Protein AF-A0A1N7SMQ8-F1 (afdb_monomer_lite)

pLDDT: mean 79.21, std 12.79, range [33.66, 93.81]

Sequence (237 aa):
MFRQLYGSLVPAALRGPVLVDKTGIPRYWSAIWSATSIAQLASSTLTQKLRYVENLYQHADNLLGANALDDALSGFDDEALAAILESWFISIRNQPAVTSADENRWQTGLGFVTDVITWLSSARSADDRLRHIEERLHRLSSLYSQLHVRRSAAVEAVRSLPASTVEALYALLDPECPKNPFLRMKTRWRVYVAFVLMLHQGLRRGEILLLPADAVKSAYDHKLKRGRFRKRKIKHV

Radius of gyration: 25.21 Å; chains: 1; bounding box: 59×43×75 Å

Structure (mmCIF, N/CA/C/O backbone):
data_AF-A0A1N7SMQ8-F1
#
_entry.id   AF-A0A1N7SMQ8-F1
#
loop_
_atom_site.group_PDB
_atom_site.id
_atom_site.type_symbol
_atom_site.label_atom_id
_atom_site.label_alt_id
_atom_site.label_comp_id
_atom_site.label_asym_id
_atom_site.label_entity_id
_atom_site.label_seq_id
_atom_site.pdbx_PDB_ins_code
_atom_site.Cartn_x
_atom_site.Cartn_y
_atom_site.Cartn_z
_atom_site.occupancy
_atom_site.B_iso_or_equiv
_atom_site.auth_seq_id
_atom_site.auth_comp_id
_atom_site.auth_asym_id
_atom_site.auth_atom_id
_atom_site.pdbx_PDB_model_num
ATOM 1 N N . MET A 1 1 ? 2.513 -10.605 11.963 1.00 74.31 1 MET A N 1
ATOM 2 C CA . MET A 1 1 ? 3.290 -11.427 11.027 1.00 74.31 1 MET A CA 1
ATOM 3 C C . MET A 1 1 ? 2.493 -11.589 9.742 1.00 74.31 1 MET A C 1
ATOM 5 O O . MET A 1 1 ? 1.294 -11.823 9.790 1.00 74.31 1 MET A O 1
ATOM 9 N N . PHE A 1 2 ? 3.142 -11.465 8.591 1.00 73.94 2 PHE A N 1
ATOM 10 C CA . PHE A 1 2 ? 2.514 -11.651 7.283 1.00 73.94 2 PHE A CA 1
ATOM 11 C C . PHE A 1 2 ? 2.449 -13.135 6.890 1.00 73.94 2 PHE A C 1
ATOM 13 O O . PHE A 1 2 ? 3.461 -13.835 6.960 1.00 73.94 2 PHE A O 1
ATOM 20 N N . ARG A 1 3 ? 1.287 -13.618 6.435 1.00 77.38 3 ARG A N 1
ATOM 21 C CA . ARG A 1 3 ? 1.115 -14.972 5.878 1.00 77.38 3 ARG A CA 1
ATOM 22 C C . ARG A 1 3 ? 0.359 -14.924 4.555 1.00 77.38 3 ARG A C 1
ATOM 24 O O . ARG A 1 3 ? -0.508 -14.083 4.360 1.00 77.38 3 ARG A O 1
ATOM 31 N N . GLN A 1 4 ? 0.682 -15.833 3.640 1.00 76.62 4 GLN A N 1
ATOM 32 C CA . GLN A 1 4 ? -0.069 -16.003 2.397 1.00 76.62 4 GLN A CA 1
ATOM 33 C C . GLN A 1 4 ? -0.992 -17.216 2.506 1.00 76.62 4 GLN A C 1
ATOM 35 O O . GLN A 1 4 ? -0.535 -18.326 2.774 1.00 76.62 4 GLN A O 1
ATOM 40 N N . LEU A 1 5 ? -2.288 -17.002 2.287 1.00 72.81 5 LEU A N 1
ATOM 41 C CA . LEU A 1 5 ? -3.297 -18.054 2.283 1.00 72.81 5 LEU A CA 1
ATOM 42 C C . LEU A 1 5 ? -3.593 -18.483 0.841 1.00 72.81 5 LEU A C 1
ATOM 44 O O . LEU A 1 5 ? -4.250 -17.762 0.095 1.00 72.81 5 LEU A O 1
ATOM 48 N N . TYR A 1 6 ? -3.127 -19.674 0.455 1.00 70.31 6 TYR A N 1
ATOM 49 C CA . TYR A 1 6 ? -3.408 -20.288 -0.856 1.00 70.31 6 TYR A CA 1
ATOM 50 C C . TYR A 1 6 ? -4.054 -21.678 -0.755 1.00 70.31 6 TYR A C 1
ATOM 52 O O . TYR A 1 6 ? -4.112 -22.408 -1.742 1.00 70.31 6 TYR A O 1
ATOM 60 N N . GLY A 1 7 ? -4.534 -22.065 0.430 1.00 72.31 7 GLY A N 1
ATOM 61 C CA . GLY A 1 7 ? -5.154 -23.373 0.639 1.00 72.31 7 GLY A CA 1
ATOM 62 C C . GLY A 1 7 ? -6.396 -23.575 -0.235 1.00 72.31 7 GLY A C 1
ATOM 63 O O . GLY A 1 7 ? -7.179 -22.649 -0.450 1.00 72.31 7 GLY A O 1
ATOM 64 N N . SER A 1 8 ? -6.608 -24.807 -0.702 1.00 70.19 8 SER A N 1
ATOM 65 C CA . SER A 1 8 ? -7.802 -25.192 -1.471 1.00 70.19 8 SER A CA 1
ATOM 66 C C . SER A 1 8 ? -9.100 -24.946 -0.695 1.00 70.19 8 SER A C 1
ATOM 68 O O . SER A 1 8 ? -10.098 -24.555 -1.297 1.00 70.19 8 SER A O 1
ATOM 70 N N . LEU A 1 9 ? -9.046 -25.088 0.633 1.00 74.88 9 LEU A N 1
ATOM 71 C CA . LEU A 1 9 ? -10.142 -24.853 1.579 1.00 74.88 9 LEU A CA 1
ATOM 72 C C . LEU A 1 9 ? -10.439 -23.365 1.841 1.00 74.88 9 LEU A C 1
ATOM 74 O O . LEU A 1 9 ? -11.453 -23.050 2.454 1.00 74.88 9 LEU A O 1
ATOM 78 N N . VAL A 1 10 ? -9.577 -22.443 1.398 1.00 69.12 10 VAL A N 1
ATOM 79 C CA . VAL A 1 10 ? -9.784 -21.001 1.596 1.00 69.12 10 VAL A CA 1
ATOM 80 C C . VAL A 1 10 ? -10.648 -20.461 0.450 1.00 69.12 10 VAL A C 1
ATOM 82 O O . VAL A 1 10 ? -10.268 -20.648 -0.718 1.00 69.12 10 VAL A O 1
ATOM 85 N N . PRO A 1 11 ? -11.780 -19.783 0.741 1.00 71.62 11 PRO A N 1
ATOM 86 C CA . PRO A 1 11 ? -12.604 -19.134 -0.274 1.00 71.62 11 PRO A CA 1
ATOM 87 C C . PRO A 1 11 ? -11.766 -18.216 -1.160 1.00 71.62 11 PRO A C 1
ATOM 89 O O . PRO A 1 11 ? -10.884 -17.519 -0.665 1.00 71.62 11 PRO A O 1
ATOM 92 N N . ALA A 1 12 ? -12.045 -18.183 -2.466 1.00 68.75 12 ALA A N 1
ATOM 93 C CA . ALA A 1 12 ? -11.230 -17.434 -3.426 1.00 68.75 12 ALA A CA 1
ATOM 94 C C . ALA A 1 12 ? -11.069 -15.946 -3.058 1.00 68.75 12 ALA A C 1
ATOM 96 O O . ALA A 1 12 ? -9.992 -15.394 -3.249 1.00 68.75 12 ALA A O 1
ATOM 97 N N . ALA A 1 13 ? -12.099 -15.338 -2.461 1.00 64.12 13 ALA A N 1
ATOM 98 C CA . ALA A 1 13 ? -12.085 -13.951 -1.991 1.00 64.12 13 ALA A CA 1
ATOM 99 C C . ALA A 1 13 ? -11.124 -13.689 -0.813 1.00 64.12 13 ALA A C 1
ATOM 101 O O . ALA A 1 13 ? -10.719 -12.554 -0.598 1.00 64.12 13 ALA A O 1
ATOM 102 N N . LEU A 1 14 ? -10.751 -14.729 -0.062 1.00 65.19 14 LEU A N 1
ATOM 103 C CA . LEU A 1 14 ? -9.830 -14.659 1.079 1.00 65.19 14 LEU A CA 1
ATOM 104 C C . LEU A 1 14 ? -8.446 -15.232 0.743 1.00 65.19 14 LEU A C 1
ATOM 106 O O . LEU A 1 14 ? -7.568 -15.295 1.606 1.00 65.19 14 LEU A O 1
ATOM 110 N N . ARG A 1 15 ? -8.235 -15.677 -0.505 1.00 72.94 15 ARG A N 1
ATOM 111 C CA . ARG A 1 15 ? -6.923 -16.131 -0.965 1.00 72.94 15 ARG A CA 1
ATOM 112 C C . ARG A 1 15 ? -6.041 -14.925 -1.206 1.00 72.94 15 ARG A C 1
ATOM 114 O O . ARG A 1 15 ? -6.338 -14.077 -2.043 1.00 72.94 15 ARG A O 1
ATOM 121 N N . GLY A 1 16 ? -4.920 -14.882 -0.508 1.00 74.44 16 GLY A N 1
ATOM 122 C CA . GLY A 1 16 ? -4.024 -13.751 -0.597 1.00 74.44 16 GLY A CA 1
ATOM 123 C C . GLY A 1 16 ? -3.249 -13.501 0.685 1.00 74.44 16 GLY A C 1
ATOM 124 O O . GLY A 1 16 ? -3.189 -14.354 1.575 1.00 74.44 16 GLY A O 1
ATOM 125 N N . PRO A 1 17 ? -2.581 -12.348 0.747 1.00 78.38 17 PRO A N 1
ATOM 126 C CA . PRO A 1 17 ? -1.840 -11.948 1.923 1.00 78.38 17 PRO A CA 1
ATOM 127 C C . PRO A 1 17 ? -2.777 -11.565 3.071 1.00 78.38 17 PRO A C 1
ATOM 129 O O . PRO A 1 17 ? -3.680 -10.756 2.894 1.00 78.38 17 PRO A O 1
ATOM 132 N N . VAL A 1 18 ? -2.522 -12.119 4.253 1.00 84.19 18 VAL A N 1
ATOM 133 C CA . VAL A 1 18 ? -3.256 -11.846 5.490 1.00 84.19 18 VAL A CA 1
ATOM 134 C C . VAL A 1 18 ? -2.265 -11.496 6.593 1.00 84.19 18 VAL A C 1
ATOM 136 O O . VAL A 1 18 ? -1.187 -12.092 6.706 1.00 84.19 18 VAL A O 1
ATOM 139 N N . LEU A 1 19 ? -2.631 -10.515 7.415 1.00 85.56 19 LEU A N 1
ATOM 140 C CA . LEU A 1 19 ? -1.896 -10.200 8.630 1.00 85.56 19 LEU A CA 1
ATOM 141 C C . LEU A 1 19 ? -2.414 -11.053 9.774 1.00 85.56 19 LEU A C 1
ATOM 143 O O . LEU A 1 19 ? -3.606 -11.063 10.067 1.00 85.56 19 LEU A O 1
ATOM 147 N N . VAL A 1 20 ? -1.491 -11.739 10.432 1.00 84.81 20 VAL A N 1
ATOM 148 C CA . VAL A 1 20 ? -1.745 -12.461 11.673 1.00 84.81 20 VAL A CA 1
ATOM 149 C C . VAL A 1 20 ? -1.005 -11.798 12.831 1.00 84.81 20 VAL A C 1
ATOM 151 O O . VAL A 1 20 ? -0.041 -11.052 12.633 1.00 84.81 20 VAL A O 1
ATOM 154 N N . ASP A 1 21 ? -1.455 -12.036 14.048 1.00 80.88 21 ASP A N 1
ATOM 155 C CA . ASP A 1 21 ? -0.776 -11.635 15.272 1.00 80.88 21 ASP A CA 1
ATOM 156 C C . ASP A 1 21 ? 0.450 -12.541 15.555 1.00 80.88 21 ASP A C 1
ATOM 158 O O . ASP A 1 21 ? 0.959 -13.244 14.673 1.00 80.88 21 ASP A O 1
ATOM 162 N N . LYS A 1 22 ? 0.975 -12.498 16.787 1.00 77.56 22 LYS A N 1
ATOM 163 C CA . LYS A 1 22 ? 2.089 -13.362 17.218 1.00 77.56 22 LYS A CA 1
ATOM 164 C C . LYS A 1 22 ? 1.662 -14.821 17.435 1.00 77.56 22 LYS A C 1
ATOM 166 O O . LYS A 1 22 ? 2.514 -15.702 17.369 1.00 77.56 22 LYS A O 1
ATOM 171 N N . THR A 1 23 ? 0.376 -15.076 17.674 1.00 79.31 23 THR A N 1
ATOM 172 C CA . THR A 1 23 ? -0.181 -16.417 17.912 1.00 79.31 23 THR A CA 1
ATOM 173 C C . THR A 1 23 ? -0.645 -17.110 16.625 1.00 79.31 23 THR A C 1
ATOM 175 O O . THR A 1 23 ? -0.899 -18.312 16.615 1.00 79.31 23 THR A O 1
ATOM 178 N N . GLY A 1 24 ? -0.666 -16.386 15.502 1.00 78.12 24 GLY A N 1
ATOM 179 C CA . GLY A 1 24 ? -1.089 -16.886 14.196 1.00 78.12 24 GLY A CA 1
ATOM 180 C C . GLY A 1 24 ? -2.563 -16.627 13.880 1.00 78.12 24 GLY A C 1
ATOM 181 O O . GLY A 1 24 ? -3.038 -17.104 12.847 1.00 78.12 24 GLY A O 1
ATOM 182 N N . ILE A 1 25 ? -3.263 -15.862 14.718 1.00 81.19 25 ILE A N 1
ATOM 183 C CA . ILE A 1 25 ? -4.655 -15.453 14.534 1.00 81.19 25 ILE A CA 1
ATOM 184 C C . ILE A 1 25 ? -4.703 -14.232 13.604 1.00 81.19 25 ILE A C 1
ATOM 186 O O . ILE A 1 25 ? -3.925 -13.295 13.793 1.00 81.19 25 ILE A O 1
ATOM 190 N N . PRO A 1 26 ? -5.583 -14.202 12.586 1.00 84.69 26 PRO A N 1
ATOM 191 C CA . PRO A 1 26 ? -5.756 -13.029 11.734 1.00 84.69 26 PRO A CA 1
ATOM 192 C C . PRO A 1 26 ? -6.113 -11.775 12.536 1.00 84.69 26 PRO A C 1
ATOM 194 O O . PRO A 1 26 ? -7.022 -11.807 13.361 1.00 84.69 26 PRO A O 1
ATOM 197 N N . ARG A 1 27 ? -5.440 -10.656 12.252 1.00 88.12 27 ARG A N 1
ATOM 198 C CA . ARG A 1 27 ? -5.813 -9.359 12.829 1.00 88.12 27 ARG A CA 1
ATOM 199 C C . ARG A 1 27 ? -7.117 -8.894 12.207 1.00 88.12 27 ARG A C 1
ATOM 201 O O . ARG A 1 27 ? -7.185 -8.708 10.986 1.00 88.12 27 ARG A O 1
ATOM 208 N N . TYR A 1 28 ? -8.134 -8.731 13.040 1.00 87.38 28 TYR A N 1
ATOM 209 C CA . TYR A 1 28 ? -9.525 -8.670 12.610 1.00 87.38 28 TYR A CA 1
ATOM 210 C C . TYR A 1 28 ? -9.786 -7.512 11.640 1.00 87.38 28 TYR A C 1
ATOM 212 O O . TYR A 1 28 ? -10.188 -7.745 10.495 1.00 87.38 28 TYR A O 1
ATOM 220 N N . TRP A 1 29 ? -9.465 -6.279 12.042 1.00 90.06 29 TRP A N 1
ATOM 221 C CA . TRP A 1 29 ? -9.737 -5.104 11.211 1.00 90.06 29 TRP A CA 1
ATOM 222 C C . TRP A 1 29 ? -8.896 -5.068 9.943 1.00 90.06 29 TRP A C 1
ATOM 224 O O . TRP A 1 29 ? -9.390 -4.686 8.883 1.00 90.06 29 TRP A O 1
ATOM 234 N N . SER A 1 30 ? -7.658 -5.559 10.007 1.00 90.00 30 SER A N 1
ATOM 235 C CA . SER A 1 30 ? -6.821 -5.695 8.815 1.00 90.00 30 SER A CA 1
ATOM 236 C C . SER A 1 30 ? -7.413 -6.652 7.777 1.00 90.00 30 SER A C 1
ATOM 238 O O . SER A 1 30 ? -7.357 -6.370 6.580 1.00 90.00 30 SER A O 1
ATOM 240 N N . ALA A 1 31 ? -8.001 -7.767 8.226 1.00 87.25 31 ALA A N 1
ATOM 241 C CA . ALA A 1 31 ? -8.581 -8.769 7.346 1.00 87.25 31 ALA A CA 1
ATOM 242 C C . ALA A 1 31 ? -9.829 -8.205 6.663 1.00 87.25 31 ALA A C 1
ATOM 244 O O . ALA A 1 31 ? -9.948 -8.300 5.440 1.00 87.25 31 ALA A O 1
ATOM 245 N N . ILE A 1 32 ? -10.694 -7.533 7.429 1.00 86.38 32 ILE A N 1
ATOM 246 C CA . ILE A 1 32 ? -11.883 -6.854 6.903 1.00 86.38 32 ILE A CA 1
ATOM 247 C C . ILE A 1 32 ? -11.481 -5.795 5.884 1.00 86.38 32 ILE A C 1
ATOM 249 O O . ILE A 1 32 ? -11.901 -5.881 4.735 1.00 86.38 32 ILE A O 1
ATOM 253 N N . TRP A 1 33 ? -10.607 -4.860 6.258 1.00 88.62 33 TRP A N 1
ATOM 254 C CA . TRP A 1 33 ? -10.174 -3.785 5.366 1.00 88.62 33 TRP A CA 1
ATOM 255 C C . TRP A 1 33 ? -9.516 -4.309 4.085 1.00 88.62 33 TRP A C 1
ATOM 257 O O . TRP A 1 33 ? -9.747 -3.780 2.996 1.00 88.62 33 TRP A O 1
ATOM 267 N N . SER A 1 34 ? -8.737 -5.392 4.184 1.00 86.06 34 SER A N 1
ATOM 268 C CA . SER A 1 34 ? -8.129 -6.027 3.013 1.00 86.06 34 SER A CA 1
ATOM 269 C C . SER A 1 34 ? -9.167 -6.598 2.042 1.00 86.06 34 SER A C 1
ATOM 271 O O . SER A 1 34 ? -8.987 -6.497 0.827 1.00 86.06 34 SER A O 1
ATOM 273 N N . ALA A 1 35 ? -10.265 -7.145 2.571 1.00 83.50 35 ALA A N 1
ATOM 274 C CA . ALA A 1 35 ? -11.340 -7.752 1.799 1.00 83.50 35 ALA A CA 1
ATOM 275 C C . ALA A 1 35 ? -12.339 -6.723 1.245 1.00 83.50 35 ALA A C 1
ATOM 277 O O . ALA A 1 35 ? -12.931 -6.962 0.194 1.00 83.50 35 ALA A O 1
ATOM 278 N N . THR A 1 36 ? -12.530 -5.588 1.922 1.00 81.50 36 THR A N 1
ATOM 279 C CA . THR A 1 36 ? -13.536 -4.583 1.549 1.00 81.50 36 THR A CA 1
ATOM 280 C C . THR A 1 36 ? -12.944 -3.407 0.777 1.00 81.50 36 THR A C 1
ATOM 282 O O . THR A 1 36 ? -13.426 -3.087 -0.307 1.00 81.50 36 THR A O 1
ATOM 285 N N . SER A 1 37 ? -11.884 -2.779 1.290 1.00 78.88 37 SER A N 1
ATOM 286 C CA . SER A 1 37 ? -11.396 -1.490 0.778 1.00 78.88 37 SER A CA 1
ATOM 287 C C . SER A 1 37 ? -10.322 -1.626 -0.299 1.00 78.88 37 SER A C 1
ATOM 289 O O . SER A 1 37 ? -10.191 -0.757 -1.160 1.00 78.88 37 SER A O 1
ATOM 291 N N . ILE A 1 38 ? -9.528 -2.702 -0.276 1.00 79.19 38 ILE A N 1
ATOM 292 C CA . ILE A 1 38 ? -8.347 -2.831 -1.152 1.00 79.19 38 ILE A CA 1
ATOM 293 C C . ILE A 1 38 ? -8.253 -4.150 -1.928 1.00 79.19 38 ILE A C 1
ATOM 295 O O . ILE A 1 38 ? -7.223 -4.418 -2.550 1.00 79.19 38 ILE A O 1
ATOM 299 N N . ALA A 1 39 ? -9.327 -4.940 -1.969 1.00 77.25 39 ALA A N 1
ATOM 300 C CA . ALA A 1 39 ? -9.352 -6.244 -2.637 1.00 77.25 39 ALA A CA 1
ATOM 301 C C . ALA A 1 39 ? -9.046 -6.186 -4.147 1.00 77.25 39 ALA A C 1
ATOM 303 O O . ALA A 1 39 ? -8.534 -7.148 -4.713 1.00 77.25 39 ALA A O 1
ATOM 304 N N . GLN A 1 40 ? -9.322 -5.055 -4.806 1.00 79.19 40 GLN A N 1
ATOM 305 C CA . GLN A 1 40 ? -9.076 -4.874 -6.244 1.00 79.19 40 GLN A CA 1
ATOM 306 C C . GLN A 1 40 ? -7.625 -4.492 -6.583 1.00 79.19 40 GLN A C 1
ATOM 308 O O . GLN A 1 40 ? -7.261 -4.414 -7.758 1.00 79.19 40 GLN A O 1
ATOM 313 N N . LEU A 1 41 ? -6.779 -4.217 -5.583 1.00 80.06 41 LEU A N 1
ATOM 314 C CA . LEU A 1 41 ? -5.391 -3.840 -5.833 1.00 80.06 41 LEU A CA 1
ATOM 315 C C . LEU A 1 41 ? -4.567 -5.038 -6.316 1.00 80.06 41 LEU A C 1
ATOM 317 O O . LEU A 1 41 ? -4.769 -6.179 -5.906 1.00 80.06 41 LEU A O 1
ATOM 321 N N . ALA A 1 42 ? -3.555 -4.758 -7.142 1.00 78.62 42 ALA A N 1
ATOM 322 C CA . ALA A 1 42 ? -2.567 -5.762 -7.518 1.00 78.62 42 ALA A CA 1
ATOM 323 C C . ALA A 1 42 ? -1.910 -6.372 -6.265 1.00 78.62 42 ALA A C 1
ATOM 325 O O . ALA A 1 42 ? -1.602 -5.660 -5.305 1.00 78.62 42 ALA A O 1
ATOM 326 N N . SER A 1 43 ? -1.627 -7.679 -6.285 1.00 77.75 43 SER A N 1
ATOM 327 C CA . SER A 1 43 ? -1.150 -8.417 -5.104 1.00 77.75 43 SER A CA 1
ATOM 328 C C . SER A 1 43 ? 0.131 -7.841 -4.485 1.00 77.75 43 SER A C 1
ATOM 330 O O . SER A 1 43 ? 0.322 -7.917 -3.271 1.00 77.75 43 SER A O 1
ATOM 332 N N . SER A 1 44 ? 1.007 -7.237 -5.295 1.00 80.38 44 SER A N 1
ATOM 333 C CA . SER A 1 44 ? 2.216 -6.549 -4.826 1.00 80.38 44 SER A CA 1
ATOM 334 C C . SER A 1 44 ? 1.894 -5.276 -4.037 1.00 80.38 44 SER A C 1
ATOM 336 O O . SER A 1 44 ? 2.454 -5.066 -2.963 1.00 80.38 44 SER A O 1
ATOM 338 N N . THR A 1 45 ? 0.962 -4.458 -4.526 1.00 82.75 45 THR A N 1
ATOM 339 C CA . THR A 1 45 ? 0.492 -3.245 -3.844 1.00 82.75 45 THR A CA 1
ATOM 340 C C . THR A 1 45 ? -0.266 -3.592 -2.566 1.00 82.75 45 THR A C 1
ATOM 342 O O . THR A 1 45 ? -0.021 -2.975 -1.532 1.00 82.75 45 THR A O 1
ATOM 345 N N . LEU A 1 46 ? -1.123 -4.618 -2.611 1.00 85.00 46 LEU A N 1
ATOM 346 C CA . LEU A 1 46 ? -1.817 -5.155 -1.439 1.00 85.00 46 LEU A CA 1
ATOM 347 C C . LEU A 1 46 ? -0.815 -5.587 -0.358 1.00 85.00 46 LEU A C 1
ATOM 349 O O . LEU A 1 46 ? -0.906 -5.163 0.789 1.00 85.00 46 LEU A O 1
ATOM 353 N N . THR A 1 47 ? 0.203 -6.361 -0.748 1.00 86.00 47 THR A N 1
ATOM 354 C CA . THR A 1 47 ? 1.278 -6.802 0.153 1.00 86.00 47 THR A CA 1
ATOM 355 C C . THR A 1 47 ? 2.015 -5.623 0.782 1.00 86.00 47 THR A C 1
ATOM 357 O O . THR A 1 47 ? 2.283 -5.628 1.981 1.00 86.00 47 THR A O 1
ATOM 360 N N . GLN A 1 48 ? 2.347 -4.603 -0.011 1.00 87.69 48 GLN A N 1
ATOM 361 C CA . GLN A 1 48 ? 3.040 -3.419 0.486 1.00 87.69 48 GLN A CA 1
ATOM 362 C C . GLN A 1 48 ? 2.183 -2.631 1.482 1.00 87.69 48 GLN A C 1
ATOM 364 O O . GLN A 1 48 ? 2.684 -2.272 2.546 1.00 87.69 48 GLN A O 1
ATOM 369 N N . LYS A 1 49 ? 0.895 -2.415 1.183 1.00 89.94 49 LYS A N 1
ATOM 370 C CA . LYS A 1 49 ? -0.025 -1.739 2.104 1.00 89.94 49 LYS A CA 1
ATOM 371 C C . LYS A 1 49 ? -0.183 -2.507 3.414 1.00 89.94 49 LYS A C 1
ATOM 373 O O . LYS A 1 49 ? -0.044 -1.915 4.478 1.00 89.94 49 LYS A O 1
ATOM 378 N N . LEU A 1 50 ? -0.379 -3.824 3.350 1.00 89.19 50 LEU A N 1
ATOM 379 C CA . LEU A 1 50 ? -0.482 -4.658 4.549 1.00 89.19 50 LEU A CA 1
ATOM 380 C C . LEU A 1 50 ? 0.794 -4.625 5.396 1.00 89.19 50 LEU A C 1
ATOM 382 O O . LEU A 1 50 ? 0.701 -4.602 6.614 1.00 89.19 50 LEU A O 1
ATOM 386 N N . ARG A 1 51 ? 1.987 -4.541 4.796 1.00 89.81 51 ARG A N 1
ATOM 387 C CA . ARG A 1 51 ? 3.229 -4.349 5.569 1.00 89.81 51 ARG A CA 1
ATOM 388 C C . ARG A 1 51 ? 3.262 -3.017 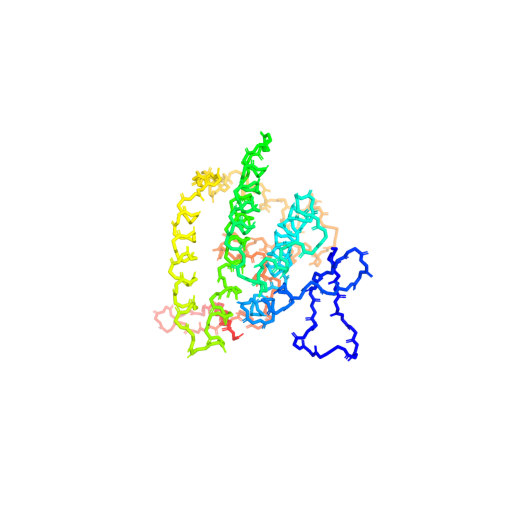6.321 1.00 89.81 51 ARG A C 1
ATOM 390 O O . ARG A 1 51 ? 3.802 -2.955 7.421 1.00 89.81 51 ARG A O 1
ATOM 397 N N . TYR A 1 52 ? 2.703 -1.953 5.748 1.00 91.81 52 TYR A N 1
ATOM 398 C CA . TYR A 1 52 ? 2.592 -0.668 6.439 1.00 91.81 52 TYR A CA 1
ATOM 399 C C . TYR A 1 52 ? 1.597 -0.731 7.598 1.00 91.81 52 TYR A C 1
ATOM 401 O O . TYR A 1 52 ? 1.918 -0.273 8.691 1.00 91.81 52 TYR A O 1
ATOM 409 N N . VAL A 1 53 ? 0.446 -1.373 7.389 1.00 92.69 53 VAL A N 1
ATOM 410 C CA . VAL A 1 53 ? -0.545 -1.610 8.450 1.00 92.69 53 VAL A CA 1
ATOM 411 C C . VAL A 1 53 ? 0.025 -2.518 9.547 1.00 92.69 53 VAL A C 1
ATOM 413 O O . VAL A 1 53 ? -0.171 -2.261 10.727 1.00 92.69 53 VAL A O 1
ATOM 416 N N . GLU A 1 54 ? 0.807 -3.541 9.197 1.00 91.62 54 GLU A N 1
ATOM 417 C CA . GLU A 1 54 ? 1.499 -4.388 10.175 1.00 91.62 54 GLU A CA 1
ATOM 418 C C . GLU A 1 54 ? 2.446 -3.586 11.069 1.00 91.62 54 GLU A C 1
ATOM 420 O O . GLU A 1 54 ? 2.509 -3.835 12.272 1.00 91.62 54 GLU A O 1
ATOM 425 N N . ASN A 1 55 ? 3.168 -2.621 10.497 1.00 92.25 55 ASN A N 1
ATOM 426 C CA . ASN A 1 55 ? 4.045 -1.749 11.267 1.00 92.25 55 ASN A CA 1
ATOM 427 C C . ASN A 1 55 ? 3.260 -0.890 12.269 1.00 92.25 55 ASN A C 1
ATOM 429 O O . ASN A 1 55 ? 3.703 -0.752 13.405 1.00 92.25 55 ASN A O 1
ATOM 433 N N . LEU A 1 56 ? 2.089 -0.380 11.875 1.00 93.69 56 LEU A N 1
ATOM 434 C CA . LEU A 1 56 ? 1.183 0.331 12.778 1.00 93.69 56 LEU A CA 1
ATOM 435 C C . LEU A 1 56 ? 0.700 -0.581 13.919 1.00 93.69 56 LEU A C 1
ATOM 437 O O . LEU 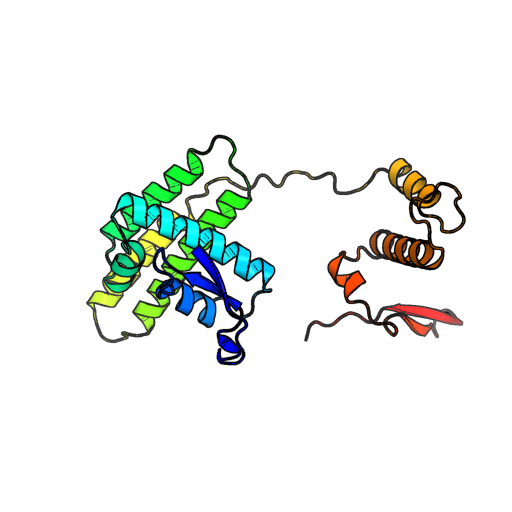A 1 56 ? 0.792 -0.198 15.080 1.00 93.69 56 LEU A O 1
ATOM 441 N N . TYR A 1 57 ? 0.268 -1.809 13.615 1.00 93.00 57 TYR A N 1
ATOM 442 C CA . TYR A 1 57 ? -0.129 -2.777 14.644 1.00 93.00 57 TYR A CA 1
ATOM 443 C C . TYR A 1 57 ? 0.998 -3.098 15.624 1.00 93.00 57 TYR A C 1
ATOM 445 O O . TYR A 1 57 ? 0.772 -3.142 16.826 1.00 93.00 57 TYR A O 1
ATOM 453 N N . GLN A 1 58 ? 2.215 -3.326 15.125 1.00 92.19 58 GLN A N 1
ATOM 454 C CA . GLN A 1 58 ? 3.370 -3.581 15.986 1.00 92.19 58 GLN A CA 1
ATOM 455 C C . GLN A 1 58 ? 3.695 -2.373 16.870 1.00 92.19 58 GLN A C 1
ATOM 457 O O . GLN A 1 58 ? 4.053 -2.553 18.030 1.00 92.19 58 GLN A O 1
ATOM 462 N N . HIS A 1 59 ? 3.567 -1.154 16.338 1.00 93.81 59 HIS A N 1
ATOM 463 C CA . HIS A 1 59 ? 3.767 0.071 17.112 1.00 93.81 59 HIS A CA 1
ATOM 464 C C . HIS A 1 59 ? 2.721 0.209 18.220 1.00 93.81 59 HIS A C 1
ATOM 466 O O . HIS A 1 59 ? 3.088 0.427 19.371 1.00 93.81 59 HIS A O 1
ATOM 472 N N . ALA A 1 60 ? 1.443 0.010 17.893 1.00 93.19 60 ALA A N 1
ATOM 473 C CA . ALA A 1 60 ? 0.351 0.032 18.862 1.00 93.19 60 ALA A CA 1
ATOM 474 C C . ALA A 1 60 ? 0.534 -1.031 19.955 1.00 93.19 60 ALA A C 1
ATOM 476 O O . ALA A 1 60 ? 0.441 -0.711 21.139 1.00 93.19 60 ALA A O 1
ATOM 477 N N . ASP A 1 61 ? 0.885 -2.261 19.559 1.00 92.06 61 ASP A N 1
ATOM 478 C CA . ASP A 1 61 ? 1.121 -3.366 20.491 1.00 92.06 61 ASP A CA 1
ATOM 479 C C . ASP A 1 61 ? 2.265 -3.063 21.475 1.00 92.06 61 ASP A C 1
ATOM 481 O O . ASP A 1 61 ? 2.215 -3.462 22.637 1.00 92.06 61 ASP A O 1
ATOM 485 N N . ASN A 1 62 ? 3.307 -2.364 21.016 1.00 92.12 62 ASN A N 1
ATOM 486 C CA . ASN A 1 62 ? 4.437 -1.969 21.857 1.00 92.12 62 ASN A CA 1
ATOM 487 C C . ASN A 1 62 ? 4.110 -0.779 22.775 1.00 92.12 62 ASN A C 1
ATOM 489 O O . ASN A 1 62 ? 4.744 -0.641 23.818 1.00 92.12 62 ASN A O 1
ATOM 493 N N . LEU A 1 63 ? 3.171 0.087 22.379 1.00 92.06 63 LEU A N 1
ATOM 494 C CA . LEU A 1 63 ? 2.817 1.300 23.117 1.00 92.06 63 LEU A CA 1
ATOM 495 C C . LEU A 1 63 ? 1.809 1.026 24.239 1.00 92.06 63 LEU A C 1
ATOM 497 O O . LEU A 1 63 ? 2.020 1.468 25.364 1.00 92.06 63 LEU A O 1
ATOM 501 N N . LEU A 1 64 ? 0.717 0.323 23.924 1.00 90.81 64 LEU A N 1
ATOM 502 C CA . LEU A 1 64 ? -0.439 0.150 24.817 1.00 90.81 64 LEU A CA 1
ATOM 503 C C . LEU A 1 64 ? -0.704 -1.318 25.195 1.00 90.81 64 LEU A C 1
ATOM 505 O O . LEU A 1 64 ? -1.565 -1.591 26.026 1.00 90.81 64 LEU A O 1
ATOM 509 N N . GLY A 1 65 ? 0.050 -2.265 24.629 1.00 89.50 65 GLY A N 1
ATOM 510 C CA . GLY A 1 65 ? -0.105 -3.697 24.882 1.00 89.50 65 GLY A CA 1
ATOM 511 C C . GLY A 1 65 ? -0.786 -4.449 23.738 1.00 89.50 65 GLY A C 1
ATOM 512 O O . GLY A 1 65 ? -1.210 -3.873 22.741 1.00 89.50 65 GLY A O 1
ATOM 513 N N . ALA A 1 66 ? -0.849 -5.775 23.858 1.00 87.75 66 ALA A N 1
ATOM 514 C CA . ALA A 1 66 ? -1.321 -6.642 22.781 1.00 87.75 66 ALA A CA 1
ATOM 515 C C . ALA A 1 66 ? -2.765 -6.322 22.359 1.00 87.75 66 ALA A C 1
ATOM 517 O O . ALA A 1 66 ? -3.634 -6.201 23.212 1.00 87.75 66 ALA A O 1
ATOM 518 N N . ASN A 1 67 ? -3.003 -6.263 21.044 1.00 87.00 67 ASN A N 1
ATOM 519 C CA . ASN A 1 67 ? -4.304 -5.986 20.417 1.00 87.00 67 ASN A CA 1
ATOM 520 C C . ASN A 1 67 ? -4.843 -4.566 20.636 1.00 87.00 67 ASN A C 1
ATOM 522 O O . ASN A 1 67 ? -5.955 -4.279 20.200 1.00 87.00 67 ASN A O 1
ATOM 526 N N . ALA A 1 68 ? -4.034 -3.649 21.175 1.00 90.81 68 ALA A N 1
ATOM 527 C CA . ALA A 1 68 ? -4.467 -2.289 21.486 1.00 90.81 68 ALA A CA 1
ATOM 528 C C . ALA A 1 68 ? -5.124 -1.558 20.306 1.00 90.81 68 ALA A C 1
ATOM 530 O O . ALA A 1 68 ? -6.102 -0.845 20.496 1.00 90.81 68 ALA A O 1
ATOM 531 N N . LEU A 1 69 ? -4.625 -1.746 19.078 1.00 91.81 69 LEU A N 1
ATOM 532 C CA . LEU A 1 69 ? -5.238 -1.115 17.905 1.00 91.81 69 LEU A CA 1
ATOM 533 C C . LEU A 1 69 ? -6.612 -1.707 17.577 1.00 91.81 69 LEU A C 1
ATOM 535 O O . LEU A 1 69 ? -7.518 -0.960 17.219 1.00 91.81 69 LEU A O 1
ATOM 539 N N . ASP A 1 70 ? -6.775 -3.028 17.682 1.00 91.06 70 ASP A N 1
ATOM 540 C CA . ASP A 1 70 ? -8.063 -3.657 17.384 1.00 91.06 70 ASP A CA 1
ATOM 541 C C . ASP A 1 70 ? -9.108 -3.306 18.452 1.00 91.06 70 ASP A C 1
ATOM 543 O O . ASP A 1 70 ? -10.266 -3.049 18.110 1.00 91.06 70 ASP A O 1
ATOM 547 N N . ASP A 1 71 ? -8.691 -3.215 19.715 1.00 90.19 71 ASP A N 1
ATOM 548 C CA . ASP A 1 71 ? -9.540 -2.794 20.830 1.00 90.19 71 ASP A CA 1
ATOM 549 C C . ASP A 1 71 ? -9.935 -1.316 20.699 1.00 90.19 71 ASP A C 1
ATOM 551 O O . ASP A 1 71 ? -11.121 -0.990 20.782 1.00 90.19 71 ASP A O 1
ATOM 555 N N . ALA A 1 72 ? -8.978 -0.435 20.383 1.00 89.94 72 ALA A N 1
ATOM 556 C CA . ALA A 1 72 ? -9.234 0.991 20.179 1.00 89.94 72 ALA A CA 1
ATOM 557 C C . ALA A 1 72 ? -10.185 1.249 18.998 1.00 89.94 72 ALA A C 1
ATOM 559 O O . ALA A 1 72 ? -11.110 2.055 19.107 1.00 89.94 72 ALA A O 1
ATOM 560 N N . LEU A 1 73 ? -10.019 0.520 17.886 1.00 89.19 73 LEU A N 1
ATOM 561 C CA . LEU A 1 73 ? -10.927 0.588 16.735 1.00 89.19 73 LEU A CA 1
ATOM 562 C C . LEU A 1 73 ? -12.328 0.066 17.075 1.00 89.19 73 LEU A C 1
ATOM 564 O O . LEU A 1 73 ? -13.323 0.681 16.699 1.00 89.19 73 LEU A O 1
ATOM 568 N N . SER A 1 74 ? -12.422 -1.051 17.800 1.00 87.00 74 SER A N 1
ATOM 569 C CA . SER A 1 74 ? -13.712 -1.657 18.161 1.00 87.00 74 SER A CA 1
ATOM 570 C C . SER A 1 74 ? -14.493 -0.814 19.173 1.00 87.00 74 SER A C 1
ATOM 572 O O . SER A 1 74 ? -15.725 -0.770 19.124 1.00 87.00 74 SER A O 1
ATOM 574 N N . GLY A 1 75 ? -13.777 -0.167 20.095 1.00 83.62 75 GLY A N 1
ATOM 575 C CA . GLY A 1 75 ? -14.328 0.695 21.138 1.00 83.62 75 GLY A CA 1
ATOM 576 C C . GLY A 1 75 ? -14.539 2.152 20.722 1.00 83.62 75 GLY A C 1
ATOM 577 O O . GLY A 1 75 ? -15.152 2.891 21.487 1.00 83.62 75 GLY A O 1
ATOM 578 N N . PHE A 1 76 ? -14.070 2.563 19.537 1.00 79.50 76 PHE A N 1
ATOM 579 C CA . PHE A 1 76 ? -13.967 3.973 19.133 1.00 79.50 76 PHE A CA 1
ATOM 580 C C . PHE A 1 76 ? -13.242 4.838 20.179 1.00 79.50 76 PHE A C 1
ATOM 582 O O . PHE A 1 76 ? -13.662 5.955 20.488 1.00 79.50 76 PHE A O 1
ATOM 589 N N . ASP A 1 77 ? -12.162 4.303 20.746 1.00 84.88 77 ASP A N 1
ATOM 590 C CA . ASP A 1 77 ? -11.367 4.998 21.754 1.00 84.88 77 ASP A CA 1
ATOM 591 C C . ASP A 1 77 ? -10.496 6.072 21.090 1.00 84.88 77 ASP A C 1
ATOM 593 O O . ASP A 1 77 ? -9.391 5.818 20.611 1.00 84.88 77 ASP A O 1
ATOM 597 N N . ASP A 1 78 ? -11.044 7.284 21.031 1.00 80.31 78 ASP A N 1
ATOM 598 C CA . ASP A 1 78 ? -10.423 8.463 20.424 1.00 80.31 78 ASP A CA 1
ATOM 599 C C . ASP A 1 78 ? -9.055 8.790 21.042 1.00 80.31 78 ASP A C 1
ATOM 601 O O . ASP A 1 78 ? -8.111 9.137 20.334 1.00 80.31 78 ASP A O 1
ATOM 605 N N . GLU A 1 79 ? -8.928 8.642 22.362 1.00 84.75 79 GLU A N 1
ATOM 606 C CA . GLU A 1 79 ? -7.700 8.968 23.087 1.00 84.75 79 GLU A CA 1
ATOM 607 C C . GLU A 1 79 ? -6.605 7.943 22.783 1.00 84.75 79 GLU A C 1
ATOM 609 O O . GLU A 1 79 ? -5.477 8.318 22.446 1.00 84.75 79 GLU A O 1
ATOM 614 N N . ALA A 1 80 ? -6.949 6.651 22.798 1.00 89.06 80 ALA A N 1
ATOM 615 C CA . ALA A 1 80 ? -6.019 5.595 22.415 1.00 89.06 80 ALA A CA 1
ATOM 616 C C . ALA A 1 80 ? -5.604 5.702 20.938 1.00 89.06 80 ALA A C 1
ATOM 618 O O . ALA A 1 80 ? -4.420 5.569 20.618 1.00 89.06 80 ALA A O 1
ATOM 619 N N . LEU A 1 81 ? -6.547 5.977 20.029 1.00 88.69 81 LEU A N 1
ATOM 620 C CA . LEU A 1 81 ? -6.261 6.133 18.600 1.00 88.69 81 LEU A CA 1
ATOM 621 C C . LEU A 1 81 ? -5.349 7.334 18.330 1.00 88.69 81 LEU A C 1
ATOM 623 O O . LEU A 1 81 ? -4.371 7.192 17.589 1.00 88.69 81 LEU A O 1
ATOM 627 N N . ALA A 1 82 ? -5.622 8.486 18.947 1.00 85.94 82 ALA A N 1
ATOM 628 C CA . ALA A 1 82 ? -4.770 9.667 18.841 1.00 85.94 82 ALA A CA 1
ATOM 629 C C . ALA A 1 82 ? -3.360 9.382 19.379 1.00 85.94 82 ALA A C 1
ATOM 631 O O . ALA A 1 82 ? -2.377 9.613 18.673 1.00 85.94 82 ALA A O 1
ATOM 632 N N . ALA A 1 83 ? -3.246 8.784 20.570 1.00 89.69 83 ALA A N 1
ATOM 633 C CA . ALA A 1 83 ? -1.958 8.441 21.169 1.00 89.69 83 ALA A CA 1
ATOM 634 C C . ALA A 1 83 ? -1.135 7.483 20.288 1.00 89.69 83 ALA A C 1
ATOM 636 O O . ALA A 1 83 ? 0.067 7.695 20.091 1.00 89.69 83 ALA A O 1
ATOM 637 N N . ILE A 1 84 ? -1.771 6.452 19.715 1.00 92.06 84 ILE A N 1
ATOM 638 C CA . ILE A 1 84 ? -1.120 5.518 18.786 1.00 92.06 84 ILE A CA 1
ATOM 639 C C . ILE A 1 84 ? -0.638 6.261 17.536 1.00 92.06 84 ILE A C 1
ATOM 641 O O . ILE A 1 84 ? 0.531 6.122 17.167 1.00 92.06 84 ILE A O 1
ATOM 645 N N . LEU A 1 85 ? -1.511 7.032 16.879 1.00 90.38 85 LEU A N 1
ATOM 646 C CA . LEU A 1 85 ? -1.197 7.709 15.618 1.00 90.38 85 LEU A CA 1
ATOM 647 C C . LEU A 1 85 ? -0.113 8.777 15.789 1.00 90.38 85 LEU A C 1
ATOM 649 O O . LEU A 1 85 ? 0.811 8.830 14.979 1.00 90.38 85 LEU A O 1
ATOM 653 N N . GLU A 1 86 ? -0.172 9.587 16.845 1.00 88.75 86 GLU A N 1
ATOM 654 C CA . GLU A 1 86 ? 0.832 10.616 17.136 1.00 88.75 86 GLU A CA 1
ATOM 655 C C . GLU A 1 86 ? 2.193 10.007 17.450 1.00 88.75 86 GLU A C 1
ATOM 657 O O . GLU A 1 86 ? 3.206 10.380 16.851 1.00 88.75 86 GLU A O 1
ATOM 662 N N . SER A 1 87 ? 2.218 9.021 18.348 1.00 90.50 87 SER A N 1
ATOM 663 C CA . SER A 1 87 ? 3.442 8.305 18.705 1.00 90.50 87 SER A CA 1
ATOM 664 C C . SER A 1 87 ? 4.054 7.613 17.484 1.00 90.50 87 SER A C 1
ATOM 666 O O . SER A 1 87 ? 5.271 7.651 17.280 1.00 90.50 87 SER A O 1
ATOM 668 N N . TRP A 1 88 ? 3.220 7.022 16.624 1.00 91.81 88 TRP A N 1
ATOM 669 C CA . TRP A 1 88 ? 3.674 6.378 15.395 1.00 91.81 88 TRP A CA 1
ATOM 670 C C . TRP A 1 88 ? 4.192 7.387 14.368 1.00 91.81 88 TRP A C 1
ATOM 672 O O . TRP A 1 88 ? 5.245 7.179 13.769 1.00 91.81 88 TRP A O 1
ATOM 682 N N . PHE A 1 89 ? 3.520 8.525 14.201 1.00 87.94 89 PHE A N 1
ATOM 683 C CA . PHE A 1 89 ? 3.995 9.603 13.337 1.00 87.94 89 PHE A CA 1
ATOM 684 C C . PHE A 1 89 ? 5.381 10.100 13.765 1.00 87.94 89 PHE A C 1
ATOM 686 O O . PHE A 1 89 ? 6.288 10.236 12.937 1.00 87.94 89 PHE A O 1
ATOM 693 N N . ILE A 1 90 ? 5.570 10.324 15.069 1.00 87.69 90 ILE A N 1
ATOM 694 C CA . ILE A 1 90 ? 6.855 10.731 15.645 1.00 87.69 90 ILE A CA 1
ATOM 695 C C . ILE A 1 90 ? 7.913 9.645 15.415 1.00 87.69 90 ILE A C 1
ATOM 697 O O . ILE A 1 90 ? 9.033 9.964 15.013 1.00 87.69 90 ILE A O 1
ATOM 701 N N . SER A 1 91 ? 7.575 8.365 15.603 1.00 89.56 91 SER A N 1
ATOM 702 C CA . SER A 1 91 ? 8.526 7.263 15.412 1.00 89.56 91 SER A CA 1
ATOM 703 C C . SER A 1 91 ? 8.980 7.118 13.956 1.00 89.56 91 SER A C 1
ATOM 705 O O . SER A 1 91 ? 10.156 6.842 13.708 1.00 89.56 91 SER A O 1
ATOM 707 N N . ILE A 1 92 ? 8.096 7.380 12.987 1.00 87.19 92 ILE A N 1
ATOM 708 C CA . ILE A 1 92 ? 8.450 7.434 11.564 1.00 87.19 92 ILE A CA 1
ATOM 709 C C . ILE A 1 92 ? 9.379 8.625 11.285 1.00 87.19 92 ILE A C 1
ATOM 711 O O . ILE A 1 92 ? 10.375 8.479 10.575 1.00 87.19 92 ILE A O 1
ATOM 715 N N . ARG A 1 93 ? 9.087 9.806 11.847 1.00 81.75 93 ARG A N 1
ATOM 716 C CA . ARG A 1 93 ? 9.895 11.019 11.627 1.00 81.75 93 ARG A CA 1
ATOM 717 C C . ARG A 1 93 ? 11.270 10.978 12.283 1.00 81.75 93 ARG A C 1
ATOM 719 O O . ARG A 1 93 ? 12.195 11.586 11.755 1.00 81.75 93 ARG A O 1
ATOM 726 N N . ASN A 1 94 ? 11.409 10.263 13.394 1.00 82.69 94 ASN A N 1
ATOM 727 C CA . ASN A 1 94 ? 12.670 10.131 14.122 1.00 82.69 94 ASN A CA 1
ATOM 728 C C . ASN A 1 94 ? 13.649 9.133 13.476 1.00 82.69 94 ASN A C 1
ATOM 730 O O . ASN A 1 94 ? 14.707 8.859 14.042 1.00 82.69 94 ASN A O 1
ATOM 734 N N . GLN A 1 95 ? 13.336 8.588 12.296 1.00 79.75 95 GLN A N 1
ATOM 735 C CA . GLN A 1 95 ? 14.270 7.739 11.561 1.00 79.75 95 GLN A CA 1
ATOM 736 C C . GLN A 1 95 ? 15.372 8.573 10.883 1.00 79.75 95 GLN A C 1
ATOM 738 O O . GLN A 1 95 ? 15.085 9.615 10.291 1.00 79.75 95 GLN A O 1
ATOM 743 N N . PRO A 1 96 ? 16.636 8.106 10.899 1.00 65.56 96 PRO A N 1
ATOM 744 C CA . PRO A 1 96 ? 17.784 8.882 10.422 1.00 65.56 96 PRO A CA 1
ATOM 745 C C . PRO A 1 96 ? 17.748 9.207 8.918 1.00 65.56 96 PRO A C 1
ATOM 747 O O . PRO A 1 96 ? 18.412 10.144 8.482 1.00 65.56 96 PRO A O 1
ATOM 750 N N . ALA A 1 97 ? 16.975 8.467 8.116 1.00 74.00 97 ALA A N 1
ATOM 751 C CA . ALA A 1 97 ? 16.796 8.724 6.689 1.00 74.00 97 ALA A CA 1
ATOM 752 C C . ALA A 1 97 ? 15.328 8.535 6.277 1.00 74.00 97 ALA A C 1
ATOM 754 O O . ALA A 1 97 ? 14.896 7.425 5.976 1.00 74.00 97 ALA A O 1
ATOM 755 N N . VAL A 1 98 ? 14.566 9.631 6.239 1.00 70.12 98 VAL A N 1
ATOM 756 C CA . VAL A 1 98 ? 13.148 9.625 5.843 1.00 70.12 98 VAL A CA 1
ATOM 757 C C . VAL A 1 98 ? 12.998 9.533 4.318 1.00 70.12 98 VAL A C 1
ATOM 759 O O . VAL A 1 98 ? 13.449 10.402 3.557 1.00 70.12 98 VAL A O 1
ATOM 762 N N . THR A 1 99 ? 12.305 8.494 3.860 1.00 77.94 99 THR A N 1
ATOM 763 C CA . THR A 1 99 ? 12.066 8.171 2.446 1.00 77.94 99 THR A CA 1
ATOM 764 C C . THR A 1 99 ? 10.619 8.445 2.018 1.00 77.94 99 THR A C 1
ATOM 766 O O . THR A 1 99 ? 9.721 8.614 2.838 1.00 77.94 99 THR A O 1
ATOM 769 N N . SER A 1 100 ? 10.342 8.448 0.708 1.00 74.56 100 SER A N 1
ATOM 770 C CA . SER A 1 100 ? 8.959 8.512 0.196 1.00 74.56 100 SER A CA 1
ATOM 771 C C . SER A 1 100 ? 8.115 7.292 0.589 1.00 74.56 100 SER A C 1
ATOM 773 O O . SER A 1 100 ? 6.887 7.366 0.621 1.00 74.56 100 SER A O 1
ATOM 775 N N . ALA A 1 101 ? 8.758 6.167 0.915 1.00 81.69 101 ALA A N 1
ATOM 776 C CA . ALA A 1 101 ? 8.081 4.991 1.440 1.00 81.69 101 ALA A CA 1
ATOM 777 C C . ALA A 1 101 ? 7.529 5.222 2.856 1.00 81.69 101 ALA A C 1
ATOM 779 O O . ALA A 1 101 ? 6.558 4.567 3.221 1.00 81.69 101 ALA A O 1
ATOM 780 N N . ASP A 1 102 ? 8.110 6.147 3.623 1.00 84.44 102 ASP A N 1
ATOM 781 C CA . ASP A 1 102 ? 7.656 6.494 4.971 1.00 84.44 102 ASP A CA 1
ATOM 782 C C . ASP A 1 102 ? 6.422 7.403 4.936 1.00 84.44 102 ASP A C 1
ATOM 784 O O . ASP A 1 102 ? 5.492 7.199 5.710 1.00 84.44 102 ASP A O 1
ATOM 788 N N . GLU A 1 103 ? 6.343 8.315 3.959 1.00 84.56 103 GLU A N 1
ATOM 789 C CA . GLU A 1 103 ? 5.107 9.062 3.680 1.00 84.56 103 GLU A CA 1
ATOM 790 C C . GLU A 1 103 ? 3.985 8.104 3.261 1.00 84.56 103 GLU A C 1
ATOM 792 O O . GLU A 1 103 ? 2.899 8.124 3.831 1.00 84.56 103 GLU A O 1
ATOM 797 N N . ASN A 1 104 ? 4.257 7.195 2.318 1.00 86.81 104 ASN A N 1
ATOM 798 C CA . ASN A 1 104 ? 3.270 6.192 1.911 1.00 86.81 104 ASN A CA 1
ATOM 799 C C . ASN A 1 104 ? 2.855 5.282 3.073 1.00 86.81 104 ASN A C 1
ATOM 801 O O . ASN A 1 104 ? 1.698 4.864 3.129 1.00 86.81 104 ASN A O 1
ATOM 805 N N . ARG A 1 105 ? 3.779 4.970 3.991 1.00 90.12 105 ARG A N 1
ATOM 806 C CA . ARG A 1 105 ? 3.490 4.202 5.205 1.00 90.12 105 ARG A CA 1
ATOM 807 C C . ARG A 1 105 ? 2.495 4.949 6.082 1.00 90.12 105 ARG A C 1
ATOM 809 O O . ARG A 1 105 ? 1.450 4.379 6.381 1.00 90.12 105 ARG A O 1
ATOM 816 N N . TRP A 1 106 ? 2.787 6.206 6.415 1.00 90.19 106 TRP A N 1
ATOM 817 C CA . TRP A 1 106 ? 1.905 7.070 7.200 1.00 90.19 106 TRP A CA 1
ATOM 818 C C . TRP A 1 106 ? 0.517 7.198 6.566 1.00 90.19 106 TRP A C 1
ATOM 820 O O . TRP A 1 106 ? -0.475 6.842 7.195 1.00 90.19 106 TRP A O 1
ATOM 830 N N . GLN A 1 107 ? 0.451 7.587 5.290 1.00 89.00 107 GLN A N 1
ATOM 831 C CA . GLN A 1 107 ? -0.817 7.767 4.575 1.00 89.00 107 GLN A CA 1
ATOM 832 C C . GLN A 1 107 ? -1.625 6.465 4.485 1.00 89.00 107 GLN A C 1
ATOM 834 O O . GLN A 1 107 ? -2.848 6.480 4.592 1.00 89.00 107 GLN A O 1
ATOM 839 N N . THR A 1 108 ? -0.958 5.316 4.320 1.00 90.81 108 THR A N 1
ATOM 840 C CA . THR A 1 108 ? -1.642 4.013 4.305 1.00 90.81 108 THR A CA 1
ATOM 841 C C . THR A 1 108 ? -2.193 3.647 5.681 1.00 90.81 108 THR A C 1
ATOM 843 O O . THR A 1 108 ? -3.303 3.133 5.754 1.00 90.81 108 THR A O 1
ATOM 846 N N . GLY A 1 109 ? -1.438 3.888 6.758 1.00 91.25 109 GLY A N 1
ATOM 847 C CA . GLY A 1 109 ? -1.896 3.604 8.120 1.00 91.25 109 GLY A CA 1
ATOM 848 C C . GLY A 1 109 ? -3.043 4.515 8.553 1.00 91.25 109 GLY A C 1
ATOM 849 O O . GLY A 1 109 ? -4.039 4.023 9.072 1.00 91.25 109 GLY A O 1
ATOM 850 N N . LEU A 1 110 ? -2.944 5.816 8.264 1.00 89.12 110 LEU A N 1
ATOM 851 C CA . LEU A 1 110 ? -4.023 6.770 8.519 1.00 89.12 110 LEU A CA 1
ATOM 852 C C . LEU A 1 110 ? -5.278 6.409 7.714 1.00 89.12 110 LEU A C 1
ATOM 854 O O . LEU A 1 110 ? -6.358 6.315 8.283 1.00 89.12 110 LEU A O 1
ATOM 858 N N . GLY A 1 111 ? -5.126 6.124 6.415 1.00 88.81 111 GLY A N 1
ATOM 859 C CA . GLY A 1 111 ? -6.236 5.689 5.566 1.00 88.81 111 GLY A CA 1
ATOM 860 C C . GLY A 1 111 ? -6.894 4.401 6.061 1.00 88.81 111 GLY A C 1
ATOM 861 O O . GLY A 1 111 ? -8.112 4.312 6.064 1.00 88.81 111 GLY A O 1
ATOM 862 N N . PHE A 1 112 ? -6.113 3.434 6.553 1.00 91.75 112 PHE A N 1
ATOM 863 C CA . PHE A 1 112 ? -6.653 2.223 7.179 1.00 91.75 112 PHE A CA 1
ATOM 864 C C . PHE A 1 112 ? -7.553 2.543 8.382 1.00 91.75 112 PHE A C 1
ATOM 866 O O . PHE A 1 112 ? -8.676 2.048 8.441 1.00 91.75 112 PHE A O 1
ATOM 873 N N . VAL A 1 113 ? -7.082 3.374 9.319 1.00 89.75 113 VAL A N 1
ATOM 874 C CA . VAL A 1 113 ? -7.855 3.748 10.515 1.00 89.75 113 VAL A CA 1
ATOM 875 C C . VAL A 1 113 ? -9.126 4.500 10.123 1.00 89.75 113 VAL A C 1
ATOM 877 O O . VAL A 1 113 ? -10.211 4.132 10.571 1.00 89.75 113 VAL A O 1
ATOM 880 N N . THR A 1 114 ? -9.015 5.499 9.244 1.00 86.00 114 THR A N 1
ATOM 881 C CA . THR A 1 114 ? -10.172 6.269 8.775 1.00 86.00 114 THR A CA 1
ATOM 882 C C . THR A 1 114 ? -11.186 5.371 8.065 1.00 86.00 114 THR A C 1
ATOM 884 O O . THR A 1 114 ? -12.360 5.405 8.417 1.00 86.00 114 THR A O 1
ATOM 887 N N . ASP A 1 115 ? -10.754 4.511 7.138 1.00 88.19 115 ASP A N 1
ATOM 888 C CA . ASP A 1 115 ? -11.649 3.615 6.394 1.00 88.19 115 ASP A CA 1
ATOM 889 C C . ASP A 1 115 ? -12.410 2.657 7.321 1.00 88.19 115 ASP A C 1
ATOM 891 O O . ASP A 1 115 ? -13.616 2.464 7.160 1.00 88.19 115 ASP A O 1
ATOM 895 N N . VAL A 1 116 ? -11.719 2.043 8.291 1.00 87.75 116 VAL A N 1
ATOM 896 C CA . VAL A 1 116 ? -12.341 1.105 9.239 1.00 87.75 116 VAL A CA 1
ATOM 897 C C . VAL A 1 116 ? -13.379 1.816 10.097 1.00 87.75 116 VAL A C 1
ATOM 899 O O . VAL A 1 116 ? -14.472 1.288 10.299 1.00 87.75 116 VAL A O 1
ATOM 902 N N . ILE A 1 117 ? -13.073 3.021 10.573 1.00 81.62 117 ILE A N 1
ATOM 903 C CA . ILE A 1 117 ? -13.985 3.756 11.446 1.00 81.62 117 ILE A CA 1
ATOM 904 C C . ILE A 1 117 ? -15.175 4.313 10.666 1.00 81.62 117 ILE A C 1
ATOM 906 O O . ILE A 1 117 ? -16.299 4.202 11.144 1.00 81.62 117 ILE A O 1
ATOM 910 N N . THR A 1 118 ? -14.972 4.831 9.453 1.00 81.06 118 THR A N 1
ATOM 911 C CA . THR A 1 118 ? -16.074 5.246 8.570 1.00 81.06 118 THR A CA 1
ATOM 912 C C . THR A 1 118 ? -16.979 4.065 8.212 1.00 81.06 118 THR A C 1
ATOM 914 O O . THR A 1 118 ? -18.203 4.195 8.138 1.00 81.06 118 THR A O 1
ATOM 917 N N . TRP A 1 119 ? -16.405 2.877 8.016 1.00 83.31 119 TRP A N 1
ATOM 918 C CA . TRP A 1 119 ? -17.193 1.665 7.809 1.00 83.31 119 TRP A CA 1
ATOM 919 C C . TRP A 1 119 ? -18.003 1.291 9.061 1.00 83.31 119 TRP A C 1
ATOM 921 O O . TRP A 1 119 ? -19.197 0.999 8.967 1.00 83.31 119 TRP A O 1
ATOM 931 N N . LEU A 1 120 ? -17.377 1.356 10.238 1.00 79.94 120 LEU A N 1
ATOM 932 C CA . LEU A 1 120 ? -18.014 1.100 11.528 1.00 79.94 120 LEU A CA 1
ATOM 933 C C . LEU A 1 120 ? -19.122 2.113 11.870 1.00 79.94 120 LEU A C 1
ATOM 935 O O . LEU A 1 120 ? -20.154 1.705 12.410 1.00 79.94 120 LEU A O 1
ATOM 939 N N . SER A 1 121 ? -18.941 3.401 11.550 1.00 75.44 121 SER A N 1
ATOM 940 C CA . SER A 1 121 ? -19.957 4.448 11.744 1.00 75.44 121 SER A CA 1
ATOM 941 C C . SER A 1 121 ? -21.163 4.204 10.837 1.00 75.44 121 SER A C 1
ATOM 943 O O . SER A 1 121 ? -22.303 4.193 11.303 1.00 75.44 121 SER A O 1
ATOM 945 N N . SER A 1 122 ? -20.906 3.885 9.565 1.00 74.19 122 SER A N 1
ATOM 946 C CA . SER A 1 122 ? -21.942 3.599 8.567 1.00 74.19 122 SER A CA 1
ATOM 947 C C . SER A 1 122 ? -22.778 2.361 8.913 1.00 74.19 122 SER A C 1
ATOM 949 O O . SER A 1 122 ? -23.979 2.331 8.653 1.00 74.19 122 SER A O 1
ATOM 951 N N . ALA A 1 123 ? -22.171 1.334 9.514 1.00 72.38 123 ALA A N 1
ATOM 952 C CA . ALA A 1 123 ? -22.853 0.086 9.859 1.00 72.38 123 ALA A CA 1
ATOM 953 C C . ALA A 1 123 ? -23.797 0.193 11.076 1.00 72.38 123 ALA A C 1
ATOM 955 O O . ALA A 1 123 ? -24.630 -0.692 11.276 1.00 72.38 123 ALA A O 1
ATOM 956 N N . ARG A 1 124 ? -23.683 1.243 11.904 1.00 65.19 124 ARG A N 1
ATOM 957 C CA . ARG A 1 124 ? -24.419 1.393 13.178 1.00 65.19 124 ARG A CA 1
ATOM 958 C C . ARG A 1 124 ? -25.403 2.572 13.184 1.00 65.19 124 ARG A C 1
ATOM 960 O O . ARG A 1 124 ? -25.605 3.197 14.215 1.00 65.19 124 ARG A O 1
ATOM 967 N N . SER A 1 125 ? -26.029 2.855 12.046 1.00 54.72 125 SER A N 1
ATOM 968 C CA . SER A 1 125 ? -26.805 4.050 11.658 1.00 54.72 125 SER A CA 1
ATOM 969 C C . SER A 1 125 ? -27.979 4.550 12.550 1.00 54.72 125 SER A C 1
ATOM 971 O O . SER A 1 125 ? -28.989 4.987 12.006 1.00 54.72 125 SER A O 1
ATOM 973 N N . ALA A 1 126 ? -27.907 4.532 13.887 1.00 54.31 126 ALA A N 1
ATOM 974 C CA . ALA A 1 126 ? -29.021 4.947 14.754 1.00 54.31 126 ALA A CA 1
ATOM 975 C C . ALA A 1 126 ? -28.661 5.669 16.073 1.00 54.31 126 ALA A C 1
ATOM 977 O O . ALA A 1 126 ? -29.585 6.023 16.799 1.00 54.31 126 ALA A O 1
ATOM 978 N N . ASP A 1 127 ? -27.388 5.906 16.411 1.00 59.56 127 ASP A N 1
ATOM 979 C CA . ASP A 1 127 ? -27.027 6.519 17.706 1.00 59.56 127 ASP A CA 1
ATOM 980 C C . ASP A 1 127 ? -26.406 7.917 17.525 1.00 59.56 127 ASP A C 1
ATOM 982 O O . ASP A 1 127 ? -25.405 8.068 16.826 1.00 59.56 127 ASP A O 1
ATOM 986 N N . ASP A 1 128 ? -26.961 8.944 18.177 1.00 59.38 128 ASP A N 1
ATOM 987 C CA . ASP A 1 128 ? -26.413 10.315 18.189 1.00 59.38 128 ASP A CA 1
ATOM 988 C C . ASP A 1 128 ? -24.964 10.352 18.714 1.00 59.38 128 ASP A C 1
ATOM 990 O O . ASP A 1 128 ? -24.167 11.212 18.328 1.00 59.38 128 ASP A O 1
ATOM 994 N N . ARG A 1 129 ? -24.573 9.363 19.531 1.00 60.16 129 ARG A N 1
ATOM 995 C CA . ARG A 1 129 ? -23.178 9.163 19.955 1.00 60.16 129 ARG A CA 1
ATOM 996 C C . ARG A 1 129 ? -22.234 8.898 18.781 1.00 60.16 129 ARG A C 1
ATOM 998 O O . ARG A 1 129 ? -21.092 9.348 18.815 1.00 60.16 129 ARG A O 1
ATOM 1005 N N . LEU A 1 130 ? -22.694 8.207 17.739 1.00 60.50 130 LEU A N 1
ATOM 1006 C CA . LEU A 1 130 ? -21.872 7.861 16.575 1.00 60.50 130 LEU A CA 1
ATOM 1007 C C . LEU A 1 130 ? -21.596 9.067 15.687 1.00 60.50 130 LEU A C 1
ATOM 1009 O O . LEU A 1 130 ? -20.486 9.182 15.182 1.00 60.50 130 LEU A O 1
ATOM 1013 N N . ARG A 1 131 ? -22.549 9.997 15.562 1.00 64.00 131 ARG A N 1
ATOM 1014 C CA . ARG A 1 131 ? -22.316 11.278 14.877 1.00 64.00 131 ARG A CA 1
ATOM 1015 C C . ARG A 1 131 ? -21.228 12.094 15.562 1.00 64.00 131 ARG A C 1
ATOM 1017 O O . ARG A 1 131 ? -20.343 12.615 14.896 1.00 64.00 131 ARG A O 1
ATOM 1024 N N . HIS A 1 132 ? -21.249 12.147 16.892 1.00 65.00 132 HIS A N 1
ATOM 1025 C CA . HIS A 1 132 ? -20.220 12.857 17.647 1.00 65.00 132 HIS A CA 1
ATOM 1026 C C . HIS A 1 132 ? -18.833 12.208 17.500 1.00 65.00 132 HIS A C 1
ATOM 1028 O O . HIS A 1 132 ? -17.823 12.903 17.392 1.00 65.00 132 HIS A O 1
ATOM 1034 N N . ILE A 1 133 ? -18.780 10.873 17.458 1.00 63.62 133 ILE A N 1
ATOM 1035 C CA . ILE A 1 133 ? -17.549 10.118 17.191 1.00 63.62 133 ILE A CA 1
ATOM 1036 C C . ILE A 1 133 ? -17.062 10.370 15.758 1.00 63.62 133 ILE A C 1
ATOM 1038 O O . ILE A 1 133 ? -15.879 10.616 15.554 1.00 63.62 133 ILE A O 1
ATOM 1042 N N . GLU A 1 134 ? -17.959 10.372 14.774 1.00 65.19 134 GLU A N 1
ATOM 1043 C CA . GLU A 1 134 ? -17.648 10.626 13.366 1.00 65.19 134 GLU A CA 1
ATOM 1044 C C . GLU A 1 134 ? -17.116 12.048 13.141 1.00 65.19 134 GLU A C 1
ATOM 1046 O O . GLU A 1 134 ? -16.113 12.227 12.457 1.00 65.19 134 GLU A O 1
ATOM 1051 N N . GLU A 1 135 ? -17.698 13.061 13.785 1.00 68.56 135 GLU A N 1
ATOM 1052 C CA . GLU A 1 135 ? -17.206 14.444 13.749 1.00 68.56 135 GLU A CA 1
ATOM 1053 C C . GLU A 1 135 ? -15.816 14.588 14.382 1.00 68.56 135 GLU A C 1
ATOM 1055 O O . GLU A 1 135 ? -14.931 15.246 13.822 1.00 68.56 135 GLU A O 1
ATOM 1060 N N . ARG A 1 136 ? -15.591 13.954 15.540 1.00 67.00 136 ARG A N 1
ATOM 1061 C CA . ARG A 1 136 ? -14.283 13.960 16.214 1.00 67.00 136 ARG A CA 1
ATOM 1062 C C . ARG A 1 136 ? -13.231 13.215 15.410 1.00 67.00 136 ARG A C 1
ATOM 1064 O O . ARG A 1 136 ? -12.105 13.693 15.292 1.00 67.00 136 ARG A O 1
ATOM 1071 N N . LEU A 1 137 ? -13.608 12.112 14.777 1.00 64.19 137 LEU A N 1
ATOM 1072 C CA . LEU A 1 137 ? -12.698 11.365 13.932 1.00 64.19 137 LEU A CA 1
ATOM 1073 C C . LEU A 1 137 ? -12.409 12.079 12.618 1.00 64.19 137 LEU A C 1
ATOM 1075 O O . LEU A 1 137 ? -11.270 12.093 12.170 1.00 64.19 137 LEU A O 1
ATOM 1079 N N . HIS A 1 138 ? -13.403 12.721 12.007 1.00 67.44 138 HIS A N 1
ATOM 1080 C CA . HIS A 1 138 ? -13.173 13.598 10.866 1.00 67.44 138 HIS A CA 1
ATOM 1081 C C . HIS A 1 138 ? -12.241 14.741 11.240 1.00 67.44 138 HIS A C 1
ATOM 1083 O O . HIS A 1 138 ? -11.376 15.099 10.443 1.00 67.44 138 HIS A O 1
ATOM 1089 N N . ARG A 1 139 ? -12.344 15.264 12.465 1.00 71.44 139 ARG A N 1
ATOM 1090 C CA . ARG A 1 139 ? -11.386 16.234 12.989 1.00 71.44 139 ARG A CA 1
ATOM 1091 C C . ARG A 1 139 ? -9.990 15.625 13.126 1.00 71.44 139 ARG A C 1
ATOM 1093 O O . ARG A 1 139 ? -9.059 16.228 12.604 1.00 71.44 139 ARG A O 1
ATOM 1100 N N . LEU A 1 140 ? -9.824 14.450 13.737 1.00 69.69 140 LEU A N 1
ATOM 1101 C CA . LEU A 1 140 ? -8.518 13.777 13.812 1.00 69.69 140 LEU A CA 1
ATOM 1102 C C . LEU A 1 140 ? -7.953 13.480 12.421 1.00 69.69 140 LEU A C 1
ATOM 1104 O O . LEU A 1 140 ? -6.836 13.877 12.113 1.00 69.69 140 LEU A O 1
ATOM 1108 N N . SER A 1 141 ? -8.736 12.857 11.545 1.00 67.31 141 SER A N 1
ATOM 1109 C CA . SER A 1 141 ? -8.355 12.557 10.167 1.00 67.31 141 SER A CA 1
ATOM 1110 C C . SER A 1 141 ? -7.987 13.827 9.406 1.00 67.31 141 SER A C 1
ATOM 1112 O O . SER A 1 141 ? -7.013 13.804 8.665 1.00 67.31 141 SER A O 1
ATOM 1114 N N . SER A 1 142 ? -8.717 14.932 9.588 1.00 74.75 142 SER A N 1
ATOM 1115 C CA . SER A 1 142 ? -8.420 16.221 8.955 1.00 74.75 142 SER A CA 1
ATOM 1116 C C . SER A 1 142 ? -7.169 16.887 9.530 1.00 74.75 142 SER A C 1
ATOM 1118 O O . SER A 1 142 ? -6.469 17.586 8.799 1.00 74.75 142 SER A O 1
ATOM 1120 N N . LEU A 1 143 ? -6.895 16.733 10.828 1.00 74.19 143 LEU A N 1
ATOM 1121 C CA . LEU A 1 143 ? -5.688 17.260 11.469 1.00 74.19 143 LEU A CA 1
ATOM 1122 C C . LEU A 1 143 ? -4.460 16.459 11.027 1.00 74.19 143 LEU A C 1
ATOM 1124 O O . LEU A 1 143 ? -3.455 17.028 10.605 1.00 74.19 143 LEU A O 1
ATOM 1128 N N . TYR A 1 144 ? -4.564 15.133 11.047 1.00 70.50 144 TYR A N 1
ATOM 1129 C CA . TYR A 1 144 ? -3.476 14.227 10.702 1.00 70.50 144 TYR A CA 1
ATOM 1130 C C . TYR A 1 144 ? -3.247 14.103 9.194 1.00 70.50 144 TYR A C 1
ATOM 1132 O O . TYR A 1 144 ? -2.109 13.885 8.785 1.00 70.50 144 TYR A O 1
ATOM 1140 N N . SER A 1 145 ? -4.253 14.333 8.341 1.00 70.81 145 SER A N 1
ATOM 1141 C CA . SER A 1 145 ? -4.051 14.387 6.884 1.00 70.81 145 SER A CA 1
ATOM 1142 C C . SER A 1 145 ? -3.172 15.562 6.456 1.00 70.81 145 SER A C 1
ATOM 1144 O O . SER A 1 145 ? -2.567 15.522 5.389 1.00 70.81 145 SER A O 1
ATOM 1146 N N . GLN A 1 146 ? -3.108 16.619 7.274 1.00 75.88 146 GLN A N 1
ATOM 1147 C CA . GLN A 1 146 ? -2.225 17.766 7.047 1.00 75.88 146 GLN A CA 1
ATOM 1148 C C . GLN A 1 146 ? -0.787 17.487 7.503 1.00 75.88 146 GLN A C 1
ATOM 1150 O O . GLN A 1 146 ? 0.143 18.190 7.094 1.00 75.88 146 GLN A O 1
ATOM 1155 N N . LEU A 1 147 ? -0.586 16.462 8.338 1.00 72.31 147 LEU A N 1
ATOM 1156 C CA . LEU A 1 147 ? 0.737 16.033 8.750 1.00 72.31 147 LEU A CA 1
ATOM 1157 C C . LEU A 1 147 ? 1.371 15.202 7.639 1.00 72.31 147 LEU A C 1
ATOM 1159 O O . LEU A 1 147 ? 0.983 14.069 7.365 1.00 72.31 147 LEU A O 1
ATOM 1163 N N . HIS A 1 148 ? 2.402 15.775 7.031 1.00 68.69 148 HIS A N 1
ATOM 1164 C CA . HIS A 1 148 ? 3.283 15.067 6.117 1.00 68.69 148 HIS A CA 1
ATOM 1165 C C . HIS A 1 148 ? 4.584 14.726 6.837 1.00 68.69 148 HIS A C 1
ATOM 1167 O O . HIS A 1 148 ? 5.225 15.595 7.433 1.00 68.69 148 HIS A O 1
ATOM 1173 N N . VAL A 1 149 ? 5.000 13.466 6.742 1.00 70.00 149 VAL A N 1
ATOM 1174 C CA . VAL A 1 149 ? 6.316 13.003 7.198 1.00 70.00 149 VAL A CA 1
ATOM 1175 C C . VAL A 1 149 ? 7.395 13.687 6.354 1.00 70.00 149 VAL A C 1
ATOM 1177 O O . VAL A 1 149 ? 8.419 14.133 6.875 1.00 70.00 149 VAL A O 1
ATOM 1180 N N . ARG A 1 150 ? 7.137 13.847 5.050 1.00 65.25 150 ARG A N 1
ATOM 1181 C CA . ARG A 1 150 ? 7.948 14.663 4.144 1.00 65.25 150 ARG A CA 1
ATOM 1182 C C . ARG A 1 150 ? 7.080 15.183 2.999 1.00 65.25 150 ARG A C 1
ATOM 1184 O O . ARG A 1 150 ? 6.457 14.397 2.293 1.00 65.25 150 ARG A O 1
ATOM 1191 N N . ARG A 1 151 ? 7.115 16.494 2.717 1.00 54.34 151 ARG A N 1
ATOM 1192 C CA . ARG A 1 151 ? 6.668 16.996 1.404 1.00 54.34 151 ARG A CA 1
ATOM 1193 C C . ARG A 1 151 ? 7.552 16.331 0.357 1.00 54.34 151 ARG A C 1
ATOM 1195 O O . ARG A 1 151 ? 8.758 16.570 0.354 1.00 54.34 151 ARG A O 1
ATOM 1202 N N . SER A 1 152 ? 6.975 15.459 -0.467 1.00 50.91 152 SER A N 1
ATOM 1203 C CA . SER A 1 152 ? 7.671 14.785 -1.562 1.00 50.91 152 SER A CA 1
ATOM 1204 C C . SER A 1 152 ? 8.365 15.829 -2.439 1.00 50.91 152 SER A C 1
ATOM 1206 O O . SER A 1 152 ? 7.751 16.436 -3.312 1.00 50.91 152 SER A O 1
ATOM 1208 N N . ALA A 1 153 ? 9.652 16.073 -2.191 1.00 49.25 153 ALA A N 1
ATOM 1209 C CA . ALA A 1 153 ? 10.515 16.646 -3.199 1.00 49.25 153 ALA A CA 1
ATOM 1210 C C . ALA A 1 153 ? 10.604 15.546 -4.246 1.00 49.25 153 ALA A C 1
ATOM 1212 O O . ALA A 1 153 ? 11.256 14.525 -4.009 1.00 49.25 153 ALA A O 1
ATOM 1213 N N . ALA A 1 154 ? 9.853 15.698 -5.338 1.00 50.41 154 ALA A N 1
ATOM 1214 C CA . ALA A 1 154 ? 10.018 14.855 -6.502 1.00 50.41 154 ALA A CA 1
ATOM 1215 C C . ALA A 1 154 ? 11.507 14.901 -6.828 1.00 50.41 154 ALA A C 1
ATOM 1217 O O . ALA A 1 154 ? 12.017 15.939 -7.242 1.00 50.41 154 ALA A O 1
ATOM 1218 N N . VAL A 1 155 ? 12.222 13.815 -6.533 1.00 52.94 155 VAL A N 1
ATOM 1219 C CA . VAL A 1 155 ? 13.607 13.682 -6.958 1.00 52.94 155 VAL A CA 1
ATOM 1220 C C . VAL A 1 155 ? 13.541 13.899 -8.460 1.00 52.94 155 VAL A C 1
ATOM 1222 O O . VAL A 1 155 ? 12.816 13.167 -9.143 1.00 52.94 155 VAL A O 1
ATOM 1225 N N . GLU A 1 156 ? 14.213 14.938 -8.957 1.00 48.41 156 GLU A N 1
ATOM 1226 C CA . GLU A 1 156 ? 14.467 15.117 -10.382 1.00 48.41 156 GLU A CA 1
ATOM 1227 C C . GLU A 1 156 ? 15.357 13.954 -10.816 1.00 48.41 156 GLU A C 1
ATOM 1229 O O . GLU A 1 156 ? 16.567 14.061 -10.984 1.00 48.41 156 GLU A O 1
ATOM 1234 N N . ALA A 1 157 ? 14.759 12.770 -10.915 1.00 57.06 157 ALA A N 1
ATOM 1235 C CA . ALA A 1 157 ? 15.377 11.641 -11.551 1.00 57.06 157 ALA A CA 1
ATOM 1236 C C . ALA A 1 157 ? 15.616 12.095 -12.983 1.00 57.06 157 ALA A C 1
ATOM 1238 O O . ALA A 1 157 ? 14.663 12.463 -13.676 1.00 57.06 157 ALA A O 1
ATOM 1239 N N . VAL A 1 158 ? 16.883 12.109 -13.395 1.00 56.88 158 VAL A N 1
ATOM 1240 C CA . VAL A 1 158 ? 17.289 12.343 -14.779 1.00 56.88 158 VAL A CA 1
ATOM 1241 C C . VAL A 1 158 ? 16.406 11.455 -15.660 1.00 56.88 158 VAL A C 1
ATOM 1243 O O . VAL A 1 158 ? 16.528 10.231 -15.655 1.00 56.88 158 VAL A O 1
ATOM 1246 N N . ARG A 1 159 ? 15.426 12.070 -16.336 1.00 60.06 159 ARG A N 1
ATOM 1247 C CA . ARG A 1 159 ? 14.308 11.354 -16.980 1.00 60.06 159 ARG A CA 1
ATOM 1248 C C . ARG A 1 159 ? 14.723 10.597 -18.239 1.00 60.06 159 ARG A C 1
ATOM 1250 O O . ARG A 1 159 ? 13.917 9.852 -18.791 1.00 60.06 159 ARG A O 1
ATOM 1257 N N . SER A 1 160 ? 15.956 10.780 -18.697 1.00 74.69 160 SER A N 1
ATOM 1258 C CA . SER A 1 160 ? 16.443 10.251 -19.964 1.00 74.69 160 SER A CA 1
ATOM 1259 C C . SER A 1 160 ? 17.888 9.788 -19.863 1.00 74.69 160 SER A C 1
ATOM 1261 O O . SER A 1 160 ? 18.737 10.479 -19.304 1.00 74.69 160 SER A O 1
ATOM 1263 N N . LEU A 1 161 ? 18.172 8.637 -20.468 1.00 80.25 161 LEU A N 1
ATOM 1264 C CA . LEU A 1 161 ? 19.537 8.166 -20.675 1.00 80.25 161 LEU A CA 1
ATOM 1265 C C . LEU A 1 161 ? 20.271 9.102 -21.656 1.00 80.25 161 LEU A C 1
ATOM 1267 O O . LEU A 1 161 ? 19.662 9.521 -22.645 1.00 80.25 161 LEU A O 1
ATOM 1271 N N . PRO A 1 162 ? 21.562 9.407 -21.434 1.00 88.38 162 PRO A N 1
ATOM 1272 C CA . PRO A 1 162 ? 22.388 10.094 -22.423 1.00 88.38 162 PRO A CA 1
ATOM 1273 C C . PRO A 1 162 ? 22.473 9.304 -23.736 1.00 88.38 162 PRO A C 1
ATOM 1275 O O . PRO A 1 162 ? 22.487 8.070 -23.722 1.00 88.38 162 PRO A O 1
ATOM 1278 N N . ALA A 1 163 ? 22.594 10.006 -24.866 1.00 86.75 163 ALA A N 1
ATOM 1279 C CA . ALA A 1 163 ? 22.662 9.388 -26.194 1.00 86.75 163 ALA A CA 1
ATOM 1280 C C . ALA A 1 163 ? 23.798 8.355 -26.309 1.00 86.75 163 ALA A C 1
ATOM 1282 O O . ALA A 1 163 ? 23.565 7.234 -26.754 1.00 86.75 163 ALA A O 1
ATOM 1283 N N . SER A 1 164 ? 24.984 8.673 -25.782 1.00 90.75 164 SER A N 1
ATOM 1284 C CA . SER A 1 164 ? 26.139 7.764 -25.774 1.00 90.75 164 SER A CA 1
ATOM 1285 C C . SER A 1 164 ? 25.868 6.453 -25.030 1.00 90.75 164 SER A C 1
ATOM 1287 O O . SER A 1 164 ? 26.332 5.389 -25.435 1.00 90.75 164 SER A O 1
ATOM 1289 N N . THR A 1 165 ? 25.080 6.498 -23.951 1.00 90.31 165 THR A N 1
ATOM 1290 C CA . THR A 1 165 ? 24.675 5.297 -23.210 1.00 90.31 165 THR A CA 1
ATOM 1291 C C . THR A 1 165 ? 23.705 4.451 -24.028 1.00 90.31 165 THR A C 1
ATOM 1293 O O . THR A 1 165 ? 23.819 3.227 -24.040 1.00 90.31 165 THR A O 1
ATOM 1296 N N . VAL A 1 166 ? 22.767 5.084 -24.736 1.00 89.38 166 VAL A N 1
ATOM 1297 C CA . VAL A 1 166 ? 21.818 4.385 -25.614 1.00 89.38 166 VAL A CA 1
ATOM 1298 C C . VAL A 1 166 ? 22.548 3.714 -26.781 1.00 89.38 166 VAL A C 1
ATOM 1300 O O . VAL A 1 166 ? 22.297 2.544 -27.056 1.00 89.38 166 VAL A O 1
ATOM 1303 N N . GLU A 1 167 ? 23.490 4.408 -27.417 1.00 91.62 167 GLU A N 1
ATOM 1304 C CA . GLU A 1 167 ? 24.321 3.871 -28.502 1.00 91.62 167 GLU A CA 1
ATOM 1305 C C . GLU A 1 167 ? 25.164 2.673 -28.045 1.00 91.62 167 GLU A C 1
ATOM 1307 O O . GLU A 1 167 ? 25.174 1.629 -28.701 1.00 91.62 167 GLU A O 1
ATOM 1312 N N . ALA A 1 168 ? 25.803 2.775 -26.875 1.00 91.88 168 ALA A N 1
ATOM 1313 C CA . ALA A 1 168 ? 26.554 1.667 -26.292 1.00 91.88 168 ALA A CA 1
ATOM 1314 C C . ALA A 1 168 ? 25.658 0.448 -26.008 1.00 91.88 168 ALA A C 1
ATOM 1316 O O . ALA A 1 168 ? 26.058 -0.692 -26.256 1.00 91.88 168 ALA A O 1
ATOM 1317 N N . LEU A 1 169 ? 24.429 0.674 -25.527 1.00 91.06 169 LEU A N 1
ATOM 1318 C CA . LEU A 1 169 ? 23.454 -0.394 -25.305 1.00 91.06 169 LEU A CA 1
ATOM 1319 C C . LEU A 1 169 ? 23.006 -1.047 -26.616 1.00 91.06 169 LEU A C 1
ATOM 1321 O O . LEU A 1 169 ? 22.888 -2.269 -26.649 1.00 91.06 169 LEU A O 1
ATOM 1325 N N . TYR A 1 170 ? 22.815 -0.281 -27.695 1.00 91.88 170 TYR A N 1
ATOM 1326 C CA . TYR A 1 170 ? 22.537 -0.844 -29.022 1.00 91.88 170 TYR A CA 1
ATOM 1327 C C . TYR A 1 170 ? 23.657 -1.766 -29.495 1.00 91.88 170 TYR A C 1
ATOM 1329 O O . TYR A 1 170 ? 23.382 -2.902 -29.872 1.00 91.88 170 TYR A O 1
ATOM 1337 N N . ALA A 1 171 ? 24.907 -1.305 -29.419 1.00 92.31 171 ALA A N 1
ATOM 1338 C CA . ALA A 1 171 ? 26.066 -2.083 -29.849 1.00 92.31 171 ALA A CA 1
ATOM 1339 C C . ALA A 1 171 ? 26.280 -3.350 -29.001 1.00 92.31 171 ALA A C 1
ATOM 1341 O O . ALA A 1 171 ? 26.709 -4.384 -29.510 1.00 92.31 171 ALA A O 1
ATOM 1342 N N . LEU A 1 172 ? 25.982 -3.291 -27.699 1.00 93.31 172 LEU A N 1
ATOM 1343 C CA . LEU A 1 172 ? 26.137 -4.429 -26.790 1.00 93.31 172 LEU A CA 1
ATOM 1344 C C . LEU A 1 172 ? 25.004 -5.457 -26.922 1.00 93.31 172 LEU A C 1
ATOM 1346 O O . LEU A 1 172 ? 25.251 -6.661 -26.834 1.00 93.31 172 LEU A O 1
ATOM 1350 N N . LEU A 1 173 ? 23.761 -4.990 -27.073 1.00 92.38 173 LEU A N 1
ATOM 1351 C CA . LEU A 1 173 ? 22.569 -5.843 -27.103 1.00 92.38 173 LEU A CA 1
ATOM 1352 C C . LEU A 1 173 ? 22.240 -6.384 -28.492 1.00 92.38 173 LEU A C 1
ATOM 1354 O O . LEU A 1 173 ? 21.377 -7.261 -28.584 1.00 92.38 173 LEU A O 1
ATOM 1358 N N . ASP A 1 174 ? 22.917 -5.908 -29.538 1.00 92.00 174 ASP A N 1
ATOM 1359 C CA . ASP A 1 174 ? 22.853 -6.487 -30.877 1.00 92.00 174 ASP A CA 1
ATOM 1360 C C . ASP A 1 174 ? 23.029 -8.024 -30.800 1.00 92.00 174 ASP A C 1
ATOM 1362 O O . ASP A 1 174 ? 23.988 -8.510 -30.180 1.00 92.00 174 ASP A O 1
ATOM 1366 N N . PRO A 1 175 ? 22.092 -8.824 -31.351 1.00 92.12 175 PRO A N 1
ATOM 1367 C CA . PRO A 1 175 ? 22.183 -10.279 -31.329 1.00 92.12 175 PRO A CA 1
ATOM 1368 C C . PRO A 1 175 ? 23.450 -10.846 -31.974 1.00 92.12 175 PRO A C 1
ATOM 1370 O O . PRO A 1 175 ? 23.922 -11.913 -31.557 1.00 92.12 175 PRO A O 1
ATOM 1373 N N . GLU A 1 176 ? 24.011 -10.133 -32.946 1.00 90.56 176 GLU A N 1
ATOM 1374 C CA . GLU A 1 176 ? 25.215 -10.539 -33.671 1.00 90.56 176 GLU A CA 1
ATOM 1375 C C . GLU A 1 176 ? 26.499 -10.126 -32.943 1.00 90.56 176 GLU A C 1
ATOM 1377 O O . GLU A 1 176 ? 27.571 -10.668 -33.214 1.00 90.56 176 GLU A O 1
ATOM 1382 N N . CYS A 1 177 ? 26.403 -9.242 -31.943 1.00 90.12 177 CYS A N 1
ATOM 1383 C CA . CYS A 1 177 ? 27.558 -8.789 -31.183 1.00 90.12 177 CYS A CA 1
ATOM 1384 C C . CYS A 1 177 ? 28.230 -9.958 -30.428 1.00 90.12 177 CYS A C 1
ATOM 1386 O O . CYS A 1 177 ? 27.591 -10.640 -29.612 1.00 90.12 177 CYS A O 1
ATOM 1388 N N . PRO A 1 178 ? 29.546 -10.186 -30.619 1.00 87.69 178 PRO A N 1
ATOM 1389 C CA . PRO A 1 178 ? 30.282 -11.218 -29.888 1.00 87.69 178 PRO A CA 1
ATOM 1390 C C . PRO A 1 178 ? 30.338 -10.956 -28.379 1.00 87.69 178 PRO A C 1
ATOM 1392 O O . PRO A 1 178 ? 30.367 -11.896 -27.590 1.00 87.69 178 PRO A O 1
ATOM 1395 N N . LYS A 1 179 ? 30.311 -9.677 -27.977 1.00 90.06 179 LYS A N 1
ATOM 1396 C CA . LYS A 1 179 ? 30.350 -9.232 -26.575 1.00 90.06 179 LYS A CA 1
ATOM 1397 C C . LYS A 1 179 ? 28.974 -9.233 -25.899 1.00 90.06 179 LYS A C 1
ATOM 1399 O O . LYS A 1 179 ? 28.865 -8.806 -24.752 1.00 90.06 179 LYS A O 1
ATOM 1404 N N . ASN A 1 180 ? 27.927 -9.690 -26.588 1.00 91.88 180 ASN A N 1
ATOM 1405 C CA . ASN A 1 180 ? 26.589 -9.758 -26.019 1.00 91.88 180 ASN A CA 1
ATOM 1406 C C . ASN A 1 180 ? 26.580 -10.714 -24.804 1.00 91.88 180 ASN A C 1
ATOM 1408 O O . ASN A 1 180 ? 26.958 -11.882 -24.949 1.00 91.88 180 ASN A O 1
ATOM 1412 N N . PRO A 1 181 ? 26.129 -10.261 -23.617 1.00 92.38 181 PRO A N 1
ATOM 1413 C CA . PRO A 1 181 ? 26.207 -11.046 -22.383 1.00 92.38 181 PRO A CA 1
ATOM 1414 C C . PRO A 1 181 ? 25.312 -12.295 -22.394 1.00 92.38 181 PRO A C 1
ATOM 1416 O O . PRO A 1 181 ? 25.483 -13.196 -21.573 1.00 92.38 181 PRO A O 1
ATOM 1419 N N . PHE A 1 182 ? 24.343 -12.383 -23.310 1.00 91.62 182 PHE A N 1
ATOM 1420 C CA . PHE A 1 182 ? 23.461 -13.540 -23.418 1.00 91.62 182 PHE A CA 1
ATOM 1421 C C . PHE A 1 182 ? 24.060 -14.592 -24.355 1.00 91.62 182 PHE A C 1
ATOM 1423 O O . PHE A 1 182 ? 24.243 -14.352 -25.542 1.00 91.62 182 PHE A O 1
ATOM 1430 N N . LEU A 1 183 ? 24.306 -15.803 -23.853 1.00 87.56 183 LEU A N 1
ATOM 1431 C CA . LEU A 1 183 ? 24.958 -16.873 -24.628 1.00 87.56 183 LEU A CA 1
ATOM 1432 C C . LEU A 1 183 ? 24.079 -17.443 -25.755 1.00 87.56 183 LEU A C 1
ATOM 1434 O O . LEU A 1 183 ? 24.560 -17.761 -26.837 1.00 87.56 183 LEU A O 1
ATOM 1438 N N . ARG A 1 184 ? 22.773 -17.599 -25.510 1.00 92.56 184 ARG A N 1
ATOM 1439 C CA . ARG A 1 184 ? 21.853 -18.256 -26.453 1.00 92.56 184 ARG A CA 1
ATOM 1440 C C . ARG A 1 184 ? 21.281 -17.258 -27.456 1.00 92.56 184 ARG A C 1
ATOM 1442 O O . ARG A 1 184 ? 20.650 -16.286 -27.045 1.00 92.56 184 ARG A O 1
ATOM 1449 N N . MET A 1 185 ? 21.352 -17.585 -28.748 1.00 91.12 185 MET A N 1
ATOM 1450 C CA . MET A 1 185 ? 20.823 -16.757 -29.845 1.00 91.12 185 MET A CA 1
ATOM 1451 C C . MET A 1 185 ? 19.349 -16.360 -29.646 1.00 91.12 185 MET A C 1
ATOM 1453 O O . MET A 1 185 ? 18.985 -15.196 -29.774 1.00 91.12 185 MET A O 1
ATOM 1457 N N . LYS A 1 186 ? 18.496 -17.303 -29.219 1.00 91.69 186 LYS A N 1
ATOM 1458 C CA . LYS A 1 186 ? 17.080 -17.020 -28.912 1.00 91.69 186 LYS A CA 1
ATOM 1459 C C . LYS A 1 186 ? 16.911 -15.966 -27.808 1.00 91.69 186 LYS A C 1
ATOM 1461 O O . LYS A 1 186 ? 16.025 -15.120 -27.890 1.00 91.69 186 LYS A O 1
ATOM 1466 N N . THR A 1 187 ? 17.753 -16.008 -26.773 1.00 91.62 187 THR A N 1
ATOM 1467 C CA . THR A 1 187 ? 17.715 -15.037 -25.669 1.00 91.62 187 THR A CA 1
ATOM 1468 C C . THR A 1 187 ? 18.199 -13.670 -26.130 1.00 91.62 187 THR A C 1
ATOM 1470 O O . THR A 1 187 ? 17.579 -12.678 -25.759 1.00 91.62 187 THR A O 1
ATOM 1473 N N . ARG A 1 188 ? 19.240 -13.620 -26.973 1.00 93.38 188 ARG A N 1
ATOM 1474 C CA . ARG A 1 188 ? 19.744 -12.374 -27.563 1.00 93.38 188 ARG A CA 1
ATOM 1475 C C . ARG A 1 188 ? 18.651 -11.636 -28.329 1.00 93.38 188 ARG A C 1
ATOM 1477 O O . ARG A 1 188 ? 18.343 -10.500 -27.989 1.00 93.38 188 ARG A O 1
ATOM 1484 N N . TRP A 1 189 ? 17.980 -12.317 -29.260 1.00 93.00 189 TRP A N 1
ATOM 1485 C CA . TRP A 1 189 ? 16.853 -11.747 -30.007 1.00 93.00 189 TRP A CA 1
ATOM 1486 C C . TRP A 1 189 ? 15.710 -11.295 -29.097 1.00 93.00 189 TRP A C 1
ATOM 1488 O O . TRP A 1 189 ? 15.181 -10.199 -29.266 1.00 93.00 189 TRP A O 1
ATOM 1498 N N . ARG A 1 190 ? 15.349 -12.101 -28.090 1.00 90.19 190 ARG A N 1
ATOM 1499 C CA . ARG A 1 190 ? 14.280 -11.745 -27.147 1.00 90.19 190 ARG A CA 1
ATOM 1500 C C . ARG A 1 190 ? 14.606 -10.478 -26.357 1.00 90.19 190 ARG A C 1
ATOM 1502 O O . ARG A 1 190 ? 13.735 -9.627 -26.195 1.00 90.19 190 ARG A O 1
ATOM 1509 N N . VAL A 1 191 ? 15.834 -10.360 -25.853 1.00 91.94 191 VAL A N 1
ATOM 1510 C CA . VAL A 1 191 ? 16.267 -9.187 -25.084 1.00 91.94 191 VAL A CA 1
ATOM 1511 C C . VAL A 1 191 ? 16.415 -7.967 -25.987 1.00 91.94 191 VAL A C 1
ATOM 1513 O O . VAL A 1 191 ? 15.947 -6.899 -25.608 1.00 91.94 191 VAL A O 1
ATOM 1516 N N . TYR A 1 192 ? 16.977 -8.126 -27.185 1.00 93.38 192 TYR A N 1
ATOM 1517 C CA . TYR A 1 192 ? 17.100 -7.046 -28.162 1.00 93.38 192 TYR A CA 1
ATOM 1518 C C . TYR A 1 192 ? 15.732 -6.467 -28.542 1.00 93.38 192 TYR A C 1
ATOM 1520 O O . TYR A 1 192 ? 15.511 -5.264 -28.430 1.00 93.38 192 TYR A O 1
ATOM 1528 N N . VAL A 1 193 ? 14.765 -7.324 -28.890 1.00 90.62 193 VAL A N 1
ATOM 1529 C CA . VAL A 1 193 ? 13.392 -6.890 -29.190 1.00 90.62 193 VAL A CA 1
ATOM 1530 C C . VAL A 1 193 ? 12.760 -6.209 -27.977 1.00 90.62 193 VAL A C 1
ATOM 1532 O O . VAL A 1 193 ? 12.176 -5.139 -28.125 1.00 90.62 193 VAL A O 1
ATOM 1535 N N . ALA A 1 194 ? 12.894 -6.770 -26.770 1.00 90.81 194 ALA A N 1
ATOM 1536 C CA . ALA A 1 194 ? 12.383 -6.127 -25.561 1.00 90.81 194 ALA A CA 1
ATOM 1537 C C . ALA A 1 194 ? 12.996 -4.731 -25.356 1.00 90.81 194 ALA A C 1
ATOM 1539 O O . ALA A 1 194 ? 12.252 -3.779 -25.147 1.00 90.81 194 ALA A O 1
ATOM 1540 N N . PHE A 1 195 ? 14.317 -4.588 -25.492 1.00 91.38 195 PHE A N 1
ATOM 1541 C CA . PHE A 1 195 ? 15.031 -3.314 -25.384 1.00 91.38 195 PHE A CA 1
ATOM 1542 C C . PHE A 1 195 ? 14.522 -2.274 -26.391 1.00 91.38 195 PHE A C 1
ATOM 1544 O O . PHE A 1 195 ? 14.110 -1.189 -25.984 1.00 91.38 195 PHE A O 1
ATOM 1551 N N . VAL A 1 196 ? 14.453 -2.625 -27.679 1.00 90.56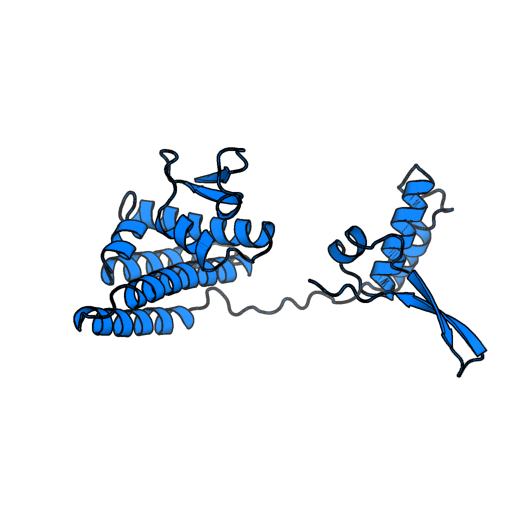 196 VAL A N 1
ATOM 1552 C CA . VAL A 1 196 ? 13.945 -1.748 -28.752 1.00 90.56 196 VAL A CA 1
ATOM 1553 C C . VAL A 1 196 ? 12.507 -1.305 -28.463 1.00 90.56 196 VAL A C 1
ATOM 1555 O O . VAL A 1 196 ? 12.146 -0.143 -28.660 1.00 90.56 196 VAL A O 1
ATOM 1558 N N . LEU A 1 197 ? 11.674 -2.218 -27.959 1.00 88.44 197 LEU A N 1
ATOM 1559 C CA . LEU A 1 197 ? 10.295 -1.914 -27.598 1.00 88.44 197 LEU A CA 1
ATOM 1560 C C . LEU A 1 197 ? 10.185 -1.011 -26.361 1.00 88.44 197 LEU A C 1
ATOM 1562 O O . LEU A 1 197 ? 9.340 -0.119 -26.360 1.00 88.44 197 LEU A O 1
ATOM 1566 N N . MET A 1 198 ? 11.014 -1.205 -25.333 1.00 88.94 198 MET A N 1
ATOM 1567 C CA . MET A 1 198 ? 11.059 -0.307 -24.169 1.00 88.94 198 MET A CA 1
ATOM 1568 C C . MET A 1 198 ? 11.515 1.089 -24.577 1.00 88.94 198 MET A C 1
ATOM 1570 O O . MET A 1 198 ? 10.889 2.070 -24.190 1.00 88.94 198 MET A O 1
ATOM 1574 N N . LEU A 1 199 ? 12.570 1.169 -25.388 1.00 87.88 199 LEU A N 1
ATOM 1575 C CA . LEU A 1 199 ? 13.203 2.427 -25.758 1.00 87.88 199 LEU A CA 1
ATOM 1576 C C . LEU A 1 199 ? 12.319 3.274 -26.682 1.00 87.88 199 LEU A C 1
ATOM 1578 O O . LEU A 1 199 ? 12.091 4.445 -26.401 1.00 87.88 199 LEU A O 1
ATOM 1582 N N . HIS A 1 200 ? 11.790 2.696 -27.766 1.00 86.00 200 HIS A N 1
ATOM 1583 C CA . HIS A 1 200 ? 11.041 3.474 -28.762 1.00 86.00 200 HIS A CA 1
ATOM 1584 C C . HIS A 1 200 ? 9.550 3.615 -28.470 1.00 86.00 200 HIS A C 1
ATOM 1586 O O . HIS A 1 200 ? 8.922 4.543 -28.971 1.00 86.00 200 HIS A O 1
ATOM 1592 N N . GLN A 1 201 ? 8.954 2.680 -27.728 1.00 82.69 201 GLN A N 1
ATOM 1593 C CA . GLN A 1 201 ? 7.516 2.714 -27.430 1.00 82.69 201 GLN A CA 1
ATOM 1594 C C . GLN A 1 201 ? 7.236 3.131 -25.984 1.00 82.69 201 GLN A C 1
ATOM 1596 O O . GLN A 1 201 ? 6.072 3.238 -25.608 1.00 82.69 201 GLN A O 1
ATOM 1601 N N . GLY A 1 202 ? 8.278 3.328 -25.168 1.00 83.31 202 GLY A N 1
ATOM 1602 C CA . GLY A 1 202 ? 8.136 3.660 -23.751 1.00 83.31 202 GLY A CA 1
ATOM 1603 C C . GLY A 1 202 ? 7.436 2.567 -22.942 1.00 83.31 202 GLY A C 1
ATOM 1604 O O . GLY A 1 202 ? 6.854 2.865 -21.901 1.00 83.31 202 GLY A O 1
ATOM 1605 N N . LEU A 1 203 ? 7.440 1.318 -23.426 1.00 84.75 203 LEU A N 1
ATOM 1606 C CA . LEU A 1 203 ? 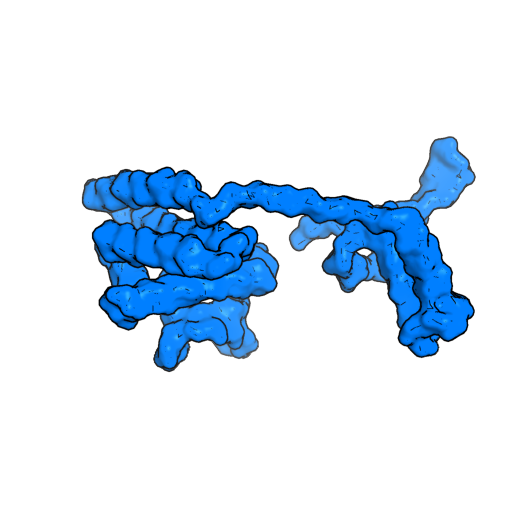6.731 0.233 -22.755 1.00 84.75 203 LEU A CA 1
ATOM 1607 C C . LEU A 1 203 ? 7.374 -0.074 -21.407 1.00 84.75 203 LEU A C 1
ATOM 1609 O O . LEU A 1 203 ? 8.590 -0.262 -21.297 1.00 84.75 203 LEU A O 1
ATOM 1613 N N . ARG A 1 204 ? 6.538 -0.199 -20.378 1.00 82.00 204 ARG A N 1
ATOM 1614 C CA . ARG A 1 204 ? 6.996 -0.634 -19.058 1.00 82.00 204 ARG A CA 1
ATOM 1615 C C . ARG A 1 204 ? 7.340 -2.119 -19.096 1.00 82.00 204 ARG A C 1
ATOM 1617 O O . ARG A 1 204 ? 6.735 -2.902 -19.826 1.00 82.00 204 ARG A O 1
ATOM 1624 N N . ARG A 1 205 ? 8.262 -2.546 -18.228 1.00 84.81 205 ARG A N 1
ATOM 1625 C CA . ARG A 1 205 ? 8.678 -3.957 -18.109 1.00 84.81 205 ARG A CA 1
ATOM 1626 C C . ARG A 1 205 ? 7.486 -4.920 -18.002 1.00 84.81 205 ARG A C 1
ATOM 1628 O O . ARG A 1 205 ? 7.485 -5.951 -18.663 1.00 84.81 205 ARG A O 1
ATOM 1635 N N . GLY A 1 206 ? 6.480 -4.581 -17.192 1.00 81.19 206 GLY A N 1
ATOM 1636 C CA . GLY A 1 206 ? 5.277 -5.406 -17.028 1.00 81.19 206 GLY A CA 1
ATOM 1637 C C . GLY A 1 206 ? 4.448 -5.535 -18.310 1.00 81.19 206 GLY A C 1
ATOM 1638 O O . GLY A 1 206 ? 3.955 -6.615 -18.610 1.00 81.19 206 GLY A O 1
ATOM 1639 N N . GLU A 1 207 ? 4.366 -4.471 -19.109 1.00 84.75 207 GLU A N 1
ATOM 1640 C CA . GLU A 1 207 ? 3.605 -4.448 -20.365 1.00 84.75 207 GLU A CA 1
ATOM 1641 C C . GLU A 1 207 ? 4.251 -5.345 -21.432 1.00 84.75 207 GLU A C 1
ATOM 1643 O O . GLU A 1 207 ? 3.549 -6.007 -22.190 1.00 84.75 207 GLU A O 1
ATOM 1648 N N . ILE A 1 208 ? 5.586 -5.423 -21.468 1.00 88.94 208 ILE A N 1
ATOM 1649 C CA . ILE A 1 208 ? 6.311 -6.321 -22.383 1.00 88.94 208 ILE A CA 1
ATOM 1650 C C . ILE A 1 208 ? 6.144 -7.782 -21.995 1.00 88.94 208 ILE A C 1
ATOM 1652 O O . ILE A 1 208 ? 5.981 -8.628 -22.870 1.00 88.94 208 ILE A O 1
ATOM 1656 N N . LEU A 1 209 ? 6.182 -8.087 -20.697 1.00 85.06 209 LEU A N 1
ATOM 1657 C CA . LEU A 1 209 ? 6.030 -9.461 -20.213 1.00 85.06 209 LEU A CA 1
ATOM 1658 C C . LEU A 1 209 ? 4.621 -10.016 -20.447 1.00 85.06 209 LEU A C 1
ATOM 1660 O O . LEU A 1 209 ? 4.457 -11.230 -20.515 1.00 85.06 209 LEU A O 1
ATOM 1664 N N . LEU A 1 210 ? 3.631 -9.136 -20.597 1.00 85.81 210 LEU A N 1
ATOM 1665 C CA . LEU A 1 210 ? 2.244 -9.483 -20.903 1.00 85.81 210 LEU A CA 1
ATOM 1666 C C . LEU A 1 210 ? 1.896 -9.312 -22.389 1.00 85.81 210 LEU A C 1
ATOM 1668 O O . LEU A 1 210 ? 0.730 -9.447 -22.756 1.00 85.81 210 LEU A O 1
ATOM 1672 N N . LEU A 1 211 ? 2.871 -8.993 -23.248 1.00 83.75 211 LEU A N 1
ATOM 1673 C CA . LEU A 1 211 ? 2.615 -8.734 -24.660 1.00 83.75 211 LEU A CA 1
ATOM 1674 C C . LEU A 1 211 ? 2.261 -10.050 -25.381 1.00 83.75 211 LEU A C 1
ATOM 1676 O O . LEU A 1 211 ? 3.112 -10.940 -25.462 1.00 83.75 211 LEU A O 1
ATOM 1680 N N . PRO A 1 212 ? 1.041 -10.196 -25.929 1.00 80.19 212 PRO A N 1
ATOM 1681 C CA . PRO A 1 212 ? 0.654 -11.426 -26.604 1.00 80.19 212 PRO A CA 1
ATOM 1682 C C . PRO A 1 212 ? 1.341 -11.548 -27.973 1.00 80.19 212 PRO A C 1
ATOM 1684 O O . PRO A 1 212 ? 1.741 -10.554 -28.584 1.00 80.19 212 PRO A O 1
ATOM 1687 N N . ALA A 1 213 ? 1.464 -12.777 -28.481 1.00 76.00 213 ALA A N 1
ATOM 1688 C CA . ALA A 1 213 ? 2.138 -13.048 -29.755 1.00 76.00 213 ALA A CA 1
ATOM 1689 C C . ALA A 1 213 ? 1.457 -12.368 -30.963 1.00 76.00 213 ALA A C 1
ATOM 1691 O O . ALA A 1 213 ? 2.125 -12.036 -31.939 1.00 76.00 213 ALA A O 1
ATOM 1692 N N . ASP A 1 214 ? 0.150 -12.098 -30.882 1.00 76.62 214 ASP A N 1
ATOM 1693 C CA . ASP A 1 214 ? -0.653 -11.412 -31.904 1.00 76.62 214 ASP A CA 1
ATOM 1694 C C . ASP A 1 214 ? -0.713 -9.881 -31.712 1.00 76.62 214 ASP A C 1
ATOM 1696 O O . ASP A 1 214 ? -1.497 -9.185 -32.368 1.00 76.62 214 ASP A O 1
ATOM 1700 N N . ALA A 1 215 ? 0.099 -9.323 -30.806 1.00 72.75 215 ALA A N 1
ATOM 1701 C CA . ALA A 1 215 ? 0.047 -7.901 -30.473 1.00 72.75 215 ALA A CA 1
ATOM 1702 C C . ALA A 1 215 ? 0.397 -6.985 -31.653 1.00 72.75 215 ALA A C 1
ATOM 1704 O O . ALA A 1 215 ? -0.039 -5.830 -31.674 1.00 72.75 215 ALA A O 1
ATOM 1705 N N . VAL A 1 216 ? 1.189 -7.469 -32.613 1.00 72.06 216 VAL A N 1
ATOM 1706 C CA . VAL A 1 216 ? 1.611 -6.722 -33.802 1.00 72.06 216 VAL A CA 1
ATOM 1707 C C . VAL A 1 216 ? 0.649 -7.024 -34.947 1.00 72.06 216 VAL A C 1
ATOM 1709 O O . VAL A 1 216 ? 0.637 -8.127 -35.482 1.00 72.06 216 VAL A O 1
ATOM 1712 N N . LYS A 1 217 ? -0.151 -6.031 -35.345 1.00 70.19 217 LYS A N 1
ATOM 1713 C CA . LYS A 1 217 ? -1.086 -6.142 -36.470 1.00 70.19 217 LYS A CA 1
ATOM 1714 C C . LYS A 1 217 ? -0.604 -5.317 -37.649 1.00 70.19 217 LYS A C 1
ATOM 1716 O O . LYS A 1 217 ? -0.242 -4.158 -37.478 1.00 70.19 217 LYS A O 1
ATOM 1721 N N . SER A 1 218 ? -0.651 -5.871 -38.852 1.00 66.62 218 SER A N 1
ATOM 1722 C CA . SER A 1 218 ? -0.492 -5.102 -40.086 1.00 66.62 218 SER A CA 1
ATOM 1723 C C . SER A 1 218 ? -1.840 -4.535 -40.531 1.00 66.62 218 SER A C 1
ATOM 1725 O O . SER A 1 218 ? -2.825 -5.264 -40.603 1.00 66.62 218 SER A O 1
ATOM 1727 N N . ALA A 1 219 ? -1.890 -3.247 -40.849 1.00 62.59 219 ALA A N 1
ATOM 1728 C CA . ALA A 1 219 ? -3.027 -2.583 -41.469 1.00 62.59 219 ALA A CA 1
ATOM 1729 C C . ALA A 1 219 ? -2.539 -1.771 -42.674 1.00 62.59 219 ALA A C 1
ATOM 1731 O O . ALA A 1 219 ? -1.521 -1.078 -42.598 1.00 62.59 219 ALA A O 1
ATOM 1732 N N . TYR A 1 220 ? -3.259 -1.859 -43.789 1.00 63.94 220 TYR A N 1
ATOM 1733 C CA . TYR A 1 220 ? -2.936 -1.099 -44.989 1.00 63.94 220 TYR A CA 1
ATOM 1734 C C . TYR A 1 220 ? -3.395 0.350 -44.821 1.00 63.94 220 TYR A C 1
ATOM 1736 O O . TYR A 1 220 ? -4.566 0.617 -44.551 1.00 63.94 220 TYR A O 1
ATOM 1744 N N . ASP A 1 221 ? -2.466 1.297 -44.935 1.00 65.38 221 ASP A N 1
ATOM 1745 C CA . ASP A 1 221 ? -2.802 2.712 -44.869 1.00 65.38 221 ASP A CA 1
ATOM 1746 C C . ASP A 1 221 ? -3.131 3.226 -46.271 1.00 65.38 221 ASP A C 1
ATOM 1748 O O . ASP A 1 221 ? -2.238 3.524 -47.068 1.00 65.38 221 ASP A O 1
ATOM 1752 N N . HIS A 1 222 ? -4.428 3.347 -46.558 1.00 63.47 222 HIS A N 1
ATOM 1753 C CA . HIS A 1 222 ? -4.933 3.814 -47.849 1.00 63.47 222 HIS A CA 1
ATOM 1754 C C . HIS A 1 222 ? -4.467 5.231 -48.216 1.00 63.47 222 HIS A C 1
ATOM 1756 O O . HIS A 1 222 ? -4.397 5.544 -49.402 1.00 63.47 222 HIS A O 1
ATOM 1762 N N . LYS A 1 223 ? -4.090 6.075 -47.241 1.00 68.25 223 LYS A N 1
ATOM 1763 C CA . LYS A 1 223 ? -3.588 7.432 -47.520 1.00 68.25 223 LYS A CA 1
ATOM 1764 C C . LYS A 1 223 ? -2.139 7.444 -48.005 1.00 68.25 223 LYS A C 1
ATOM 1766 O O . LYS A 1 223 ? -1.769 8.319 -48.776 1.00 68.25 223 LYS A O 1
ATOM 1771 N N . LEU A 1 224 ? -1.324 6.485 -47.565 1.00 65.56 224 LEU A N 1
ATOM 1772 C CA . LEU A 1 224 ? 0.102 6.403 -47.913 1.00 65.56 224 LEU A CA 1
ATOM 1773 C C . LEU A 1 224 ? 0.431 5.251 -48.873 1.00 65.56 224 LEU A C 1
ATOM 1775 O O . LEU A 1 224 ? 1.601 5.056 -49.196 1.00 65.56 224 LEU A O 1
ATOM 1779 N N . LYS A 1 225 ? -0.576 4.473 -49.300 1.00 64.25 225 LYS A N 1
ATOM 1780 C CA . LYS A 1 225 ? -0.442 3.268 -50.141 1.00 64.25 225 LYS A CA 1
ATOM 1781 C C . LYS A 1 225 ? 0.648 2.295 -49.651 1.00 64.25 225 LYS A C 1
ATOM 1783 O O . LYS A 1 225 ? 1.341 1.670 -50.451 1.00 64.25 225 LYS A O 1
ATOM 1788 N N . ARG A 1 226 ? 0.826 2.163 -48.331 1.00 58.81 226 ARG A N 1
ATOM 1789 C CA . ARG A 1 226 ? 1.836 1.284 -47.709 1.00 58.81 226 ARG A CA 1
ATOM 1790 C C . ARG A 1 226 ? 1.241 0.492 -46.548 1.00 58.81 226 ARG A C 1
ATOM 1792 O O . ARG A 1 226 ? 0.371 0.979 -45.825 1.00 58.81 226 ARG A O 1
ATOM 1799 N N . GLY A 1 227 ? 1.743 -0.726 -46.345 1.00 58.78 227 GLY A N 1
ATOM 1800 C CA . GLY A 1 227 ? 1.435 -1.518 -45.155 1.00 58.78 227 GLY A CA 1
ATOM 1801 C C . GLY A 1 227 ? 2.072 -0.890 -43.916 1.00 58.78 227 GLY A C 1
ATOM 1802 O O . GLY A 1 227 ? 3.275 -0.638 -43.903 1.00 58.78 227 GLY A O 1
ATOM 1803 N N . ARG A 1 228 ? 1.281 -0.622 -42.872 1.00 59.94 228 ARG A N 1
ATOM 1804 C CA . ARG A 1 228 ? 1.789 -0.212 -41.556 1.00 59.94 228 ARG A CA 1
ATOM 1805 C C . ARG A 1 228 ? 1.575 -1.319 -40.541 1.00 59.94 228 ARG A C 1
ATOM 1807 O O . ARG A 1 228 ? 0.521 -1.940 -40.510 1.00 59.94 228 ARG A O 1
ATOM 1814 N N . PHE A 1 229 ? 2.521 -1.481 -39.628 1.00 61.62 229 PHE A N 1
ATOM 1815 C CA . PHE A 1 229 ? 2.336 -2.306 -38.440 1.00 61.62 229 PHE A CA 1
ATOM 1816 C C . PHE A 1 229 ? 1.899 -1.415 -37.270 1.00 61.62 229 PHE A C 1
ATOM 1818 O O . PHE A 1 229 ? 2.468 -0.349 -37.039 1.00 61.62 229 PHE A O 1
ATOM 1825 N N . ARG A 1 230 ? 0.852 -1.816 -36.549 1.00 57.78 230 ARG A N 1
ATOM 1826 C CA . ARG A 1 230 ? 0.327 -1.144 -35.356 1.00 57.78 230 ARG A CA 1
ATOM 1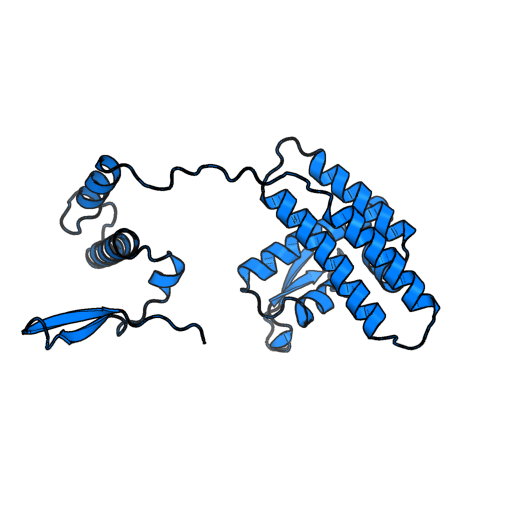827 C C . ARG A 1 230 ? 0.195 -2.161 -34.230 1.00 57.78 230 ARG A C 1
ATOM 1829 O O . ARG A 1 230 ? -0.230 -3.292 -34.454 1.00 57.78 230 ARG A O 1
ATOM 1836 N N . LYS A 1 231 ? 0.525 -1.750 -33.007 1.00 55.50 231 LYS A N 1
ATOM 1837 C CA . LYS A 1 231 ? 0.288 -2.574 -31.819 1.00 55.50 231 LYS A CA 1
ATOM 1838 C C . LYS A 1 231 ? -1.161 -2.453 -31.360 1.00 55.50 231 LYS A C 1
ATOM 1840 O O . LYS A 1 231 ? -1.726 -1.357 -31.365 1.00 55.50 231 LYS A O 1
ATOM 1845 N N . ARG A 1 232 ? -1.768 -3.562 -30.937 1.00 50.31 232 ARG A N 1
ATOM 1846 C CA . ARG A 1 232 ? -3.069 -3.537 -30.255 1.00 50.31 232 ARG A CA 1
ATOM 1847 C C . ARG A 1 232 ? -2.876 -2.839 -28.900 1.00 50.31 232 ARG A C 1
ATOM 1849 O O . ARG A 1 232 ? -2.010 -3.245 -28.131 1.00 50.31 232 ARG A O 1
ATOM 1856 N N . LYS A 1 233 ? -3.648 -1.784 -28.602 1.00 47.94 233 LYS A N 1
ATOM 1857 C CA . LYS A 1 233 ? -3.681 -1.222 -27.239 1.00 47.94 233 LYS A CA 1
ATOM 1858 C C . LYS A 1 233 ? -4.170 -2.323 -26.299 1.00 47.94 233 LYS A C 1
ATOM 1860 O O . LYS A 1 233 ? -5.261 -2.851 -26.516 1.00 47.94 233 LYS A O 1
ATOM 1865 N N . ILE A 1 234 ? -3.368 -2.659 -25.292 1.00 47.41 234 ILE A N 1
ATOM 1866 C CA . ILE A 1 234 ? -3.791 -3.514 -24.183 1.00 47.41 234 ILE A CA 1
ATOM 1867 C C . ILE A 1 234 ? -4.871 -2.713 -23.445 1.00 47.41 234 ILE A C 1
ATOM 1869 O O . ILE A 1 234 ? -4.567 -1.749 -22.748 1.00 47.41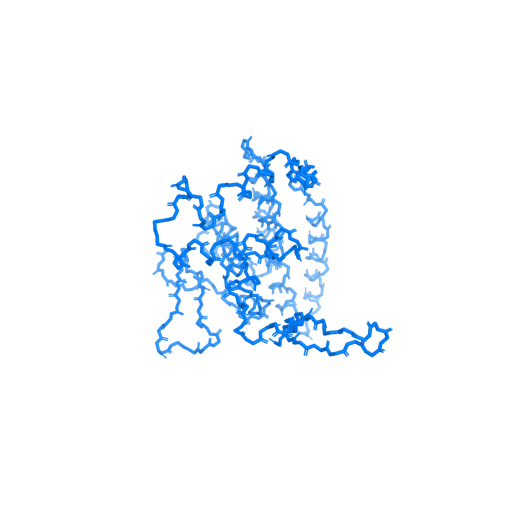 234 ILE A O 1
ATOM 1873 N N . LYS A 1 235 ? -6.146 -3.023 -23.699 1.00 37.50 235 LYS A N 1
ATOM 1874 C CA . LYS A 1 235 ? -7.236 -2.552 -22.846 1.00 37.50 235 LYS A CA 1
ATOM 1875 C C . LYS A 1 235 ? -7.220 -3.466 -21.629 1.00 37.50 235 LYS A C 1
ATOM 1877 O O . LYS A 1 235 ? -7.416 -4.667 -21.791 1.00 37.50 235 LYS A O 1
ATOM 1882 N N . HIS A 1 236 ? -6.926 -2.906 -20.461 1.00 38.62 236 HIS A N 1
ATOM 1883 C CA . HIS A 1 236 ? -7.200 -3.586 -19.202 1.00 38.62 236 HIS A CA 1
ATOM 1884 C C . HIS A 1 236 ? -8.710 -3.858 -19.156 1.00 38.62 236 HIS A C 1
ATOM 1886 O O . HIS A 1 236 ? -9.499 -2.920 -19.279 1.00 38.62 236 HIS A O 1
ATOM 1892 N N . VAL A 1 237 ? -9.071 -5.141 -19.115 1.00 33.66 237 VAL A N 1
ATOM 1893 C CA . VAL A 1 237 ? -10.384 -5.638 -18.688 1.00 33.66 237 VAL A CA 1
ATOM 1894 C C . VAL A 1 237 ? -10.227 -6.035 -17.233 1.00 33.66 237 VAL A C 1
ATOM 1896 O O . VAL A 1 237 ? -9.162 -6.625 -16.932 1.00 33.66 237 VAL A O 1
#

Organism: NCBI:txid1247936

Secondary structure (DSSP, 8-state):
-EEEE--TTS-GGG-EEEEB-SSSPBPHHHHHHHHHTSTTS-HHHHHHHHHHHHHHHHHHHHHH-TTHHHHHHHHT-HHHHHHHHHHHHHHHHTSSS--HHHHHHHHHHHHHHHHHHHHHHHHTTT-HHHHHHHHHHHHHHHHHTT--SS---------S--HHHHHHHHHHH-TT-TT-S--SHHHHHHHHHHHHHHHHH---HHHHHT--TT-EEEEEETTTTEEEEEEPP----

Foldseek 3Di:
DKDADPDPPDPPLQGAIFDDDPVRHTLPLRSVCCSPPPSPPDRVVSVLLVVLLVLLQVQLCVPPHHCLVVCCLVVLVLPSVLVSLVSVLVVQLPDPDRDPSSQVSSVSNLCSSLVSLVVVLVVVPDDPVSVVSNVSSVVVSVVSVPDGSDDPPPPPPVPDDDPVVVVVCLQQLQLPRPNNPDPDSVVSVLVNVVSVCCVPVVDDPVRSVPQDPCQWDWDQDPVVRDIDIDGDPPDDD